Protein AF-A0A919EVD4-F1 (afdb_monomer)

Organism: NCBI:txid68183

Nearest PDB structures (foldseek):
  4n7s-assembly2_D  TM=5.592E-01  e=1.069E-02  Pseudomonas aeruginosa PAO1
  4luq-assembly2_D  TM=5.060E-01  e=7.113E-03  Pseudomonas aeruginosa PAO1
  3l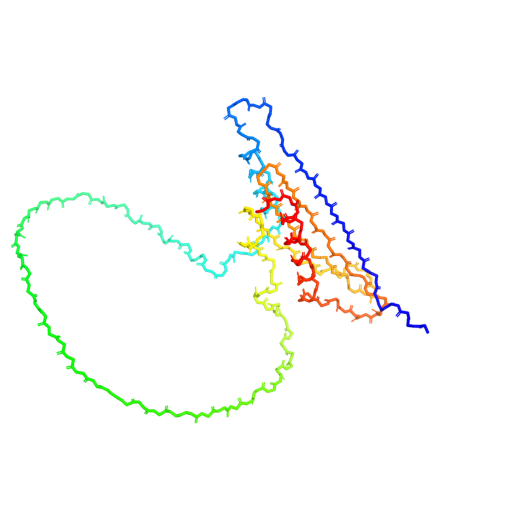ez-assembly1_A  TM=5.747E-01  e=1.235E-01  Oceanobacillus iheyensis
  1nrf-assembly1_A  TM=5.594E-01  e=2.344E-01  Bacillus licheniformis
  6hoo-assembly1_B  TM=4.714E-01  e=1.388E-01  Klebsiella pneumoniae

Secondary structure (DSSP, 8-state):
-PPPSEEEEEEEEEEE---SSTTS-HHHHHHHHHHHHHHHTTPPPPTT--PPPPPPP--------------------------------------TT---GGGSSEEESSSSSEEEEEEEEE-SS-SS-EEEEEEEEEETTEEEEEEEEEEESSTT----HHHHHHHHHHHHHHHHHHHT-

Mean predicted aligned error: 14.76 Å

Sequence (181 aa):
MESADATDRLSVDFERVVSYDNAVSDDDQAQKLFGEQESAADLPAPSGSSAPPPSPTPSSSGASAASGPPSASSAPPKGAAGDGTSSSGSPDASSSGATPTDLQPRTLSDVGDEAYLDDRLNTSGSTAEQRTVTVVFRTSNVIVTLQYEEQPMAVGAVPDSKEMQDRALNLASRLDDALGG

Structure (mmCIF, N/CA/C/O backbone):
data_AF-A0A919EVD4-F1
#
_entry.id   AF-A0A919EVD4-F1
#
loop_
_atom_site.group_PDB
_atom_site.id
_atom_site.type_symbol
_atom_site.label_atom_id
_atom_site.label_alt_id
_atom_site.label_comp_id
_atom_site.label_asym_id
_atom_site.label_entity_id
_atom_site.label_seq_id
_atom_site.pdbx_PDB_ins_code
_atom_site.Cartn_x
_atom_site.Cartn_y
_atom_site.Cartn_z
_atom_site.occupancy
_atom_site.B_iso_or_equiv
_atom_site.auth_seq_id
_atom_site.auth_comp_id
_atom_site.auth_asym_id
_atom_site.auth_atom_id
_atom_site.pdbx_PDB_model_num
ATOM 1 N N . MET A 1 1 ? -34.180 1.137 12.345 1.00 40.25 1 MET A N 1
ATOM 2 C CA . MET A 1 1 ? -33.024 1.651 11.594 1.00 40.25 1 MET A CA 1
ATOM 3 C C . MET A 1 1 ? -31.819 1.285 12.422 1.00 40.25 1 MET A C 1
ATOM 5 O O . MET A 1 1 ? -31.691 1.819 13.516 1.00 40.25 1 MET A O 1
ATOM 9 N N . GLU A 1 2 ? -31.046 0.297 11.984 1.00 46.50 2 GLU A N 1
ATOM 10 C CA . GLU A 1 2 ? -29.718 0.055 12.545 1.00 46.50 2 GLU A CA 1
ATOM 11 C C . GLU A 1 2 ? -28.835 1.257 12.198 1.00 46.50 2 GLU A C 1
ATOM 13 O O . GLU A 1 2 ? -28.708 1.621 11.029 1.00 46.50 2 GLU A O 1
ATOM 18 N N . SER A 1 3 ? -28.294 1.923 13.215 1.00 53.19 3 SER A N 1
ATOM 19 C CA . SER A 1 3 ? -27.180 2.850 13.025 1.00 53.19 3 SER A CA 1
ATOM 20 C C . SER A 1 3 ? -25.932 2.009 12.762 1.00 53.19 3 SER A C 1
ATOM 22 O O . SER A 1 3 ? -25.724 1.025 13.469 1.00 53.19 3 SER A O 1
ATOM 24 N N . ALA A 1 4 ? -25.130 2.361 11.757 1.00 67.31 4 ALA A N 1
ATOM 25 C CA . ALA A 1 4 ? -23.837 1.713 11.545 1.00 67.31 4 ALA A CA 1
ATOM 26 C C . ALA A 1 4 ? -22.955 1.918 12.790 1.00 67.31 4 ALA A C 1
ATOM 28 O O . ALA A 1 4 ? -22.872 3.034 13.301 1.00 67.31 4 ALA A O 1
ATOM 29 N N . ASP A 1 5 ? -22.345 0.842 13.290 1.00 80.81 5 ASP A N 1
ATOM 30 C CA . ASP A 1 5 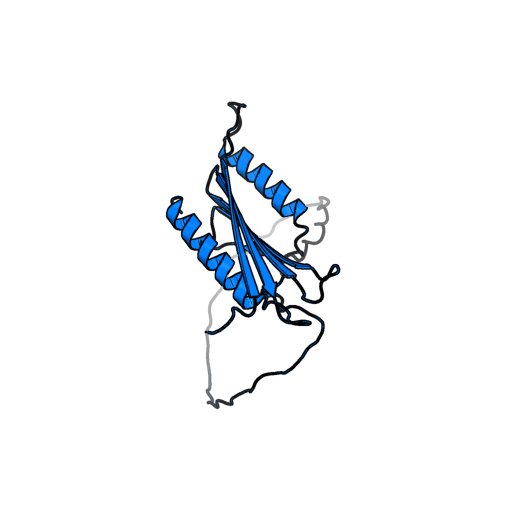? -21.5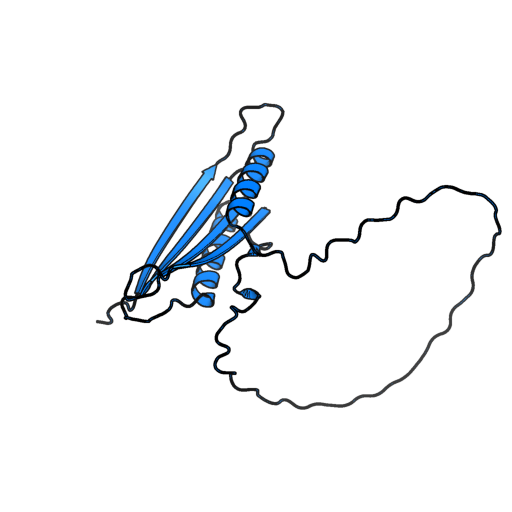07 0.853 14.501 1.00 80.81 5 ASP A CA 1
ATOM 31 C C . ASP A 1 5 ? -20.130 1.505 14.256 1.00 80.81 5 ASP A C 1
ATOM 33 O O . ASP A 1 5 ? -19.466 1.958 15.188 1.00 80.81 5 ASP A O 1
ATOM 37 N N . ALA A 1 6 ? -19.736 1.635 12.985 1.00 86.19 6 ALA A N 1
ATOM 38 C CA . ALA A 1 6 ? -18.479 2.217 12.536 1.00 86.19 6 ALA A CA 1
ATOM 39 C C . ALA A 1 6 ? -18.646 3.010 11.227 1.00 86.19 6 ALA A C 1
ATOM 41 O O . ALA A 1 6 ? -19.669 2.924 10.542 1.00 86.19 6 ALA A O 1
ATOM 42 N N . THR A 1 7 ? -17.631 3.812 10.901 1.00 90.56 7 THR A N 1
ATOM 43 C CA . THR A 1 7 ? -17.440 4.433 9.585 1.00 90.56 7 THR A CA 1
ATOM 44 C C . THR A 1 7 ? -16.272 3.760 8.878 1.00 90.56 7 THR A C 1
ATOM 46 O O . THR A 1 7 ? -15.144 3.823 9.365 1.00 90.56 7 THR A O 1
ATOM 49 N N . ASP A 1 8 ? -16.540 3.172 7.716 1.00 92.00 8 ASP A N 1
ATOM 50 C CA . ASP A 1 8 ? -15.533 2.586 6.835 1.00 92.00 8 ASP A CA 1
ATOM 51 C C . ASP A 1 8 ? -15.115 3.570 5.736 1.00 92.00 8 ASP A C 1
ATOM 53 O O . ASP A 1 8 ? -15.955 4.243 5.122 1.00 92.00 8 ASP A O 1
ATOM 57 N N . ARG A 1 9 ? -13.817 3.618 5.429 1.00 94.81 9 ARG A N 1
ATOM 58 C CA . ARG A 1 9 ? -13.271 4.394 4.315 1.00 94.81 9 ARG A CA 1
ATOM 59 C C . ARG A 1 9 ? -12.296 3.556 3.502 1.00 94.81 9 ARG A C 1
ATOM 61 O O . ARG A 1 9 ? -11.332 3.016 4.026 1.00 94.81 9 ARG A O 1
ATOM 68 N N . LEU A 1 10 ? -12.531 3.512 2.194 1.00 96.75 10 LEU A N 1
ATOM 69 C CA . LEU A 1 10 ? -11.637 2.899 1.220 1.00 96.75 10 LEU A CA 1
ATOM 70 C C . LEU A 1 10 ? -11.008 3.992 0.354 1.00 96.75 10 LEU A C 1
ATOM 72 O O . LEU A 1 10 ? -11.725 4.788 -0.258 1.00 96.75 10 LEU A O 1
ATOM 76 N N . SER A 1 11 ? -9.681 3.998 0.279 1.00 97.75 11 SER A N 1
ATOM 77 C CA . SER A 1 11 ? -8.909 4.799 -0.672 1.00 97.75 11 SER A CA 1
ATOM 78 C C . SER A 1 11 ? -8.088 3.858 -1.550 1.00 97.75 11 SER A C 1
ATOM 80 O O . SER A 1 11 ? -7.489 2.916 -1.041 1.00 97.75 11 SER A O 1
ATOM 82 N N . VAL A 1 12 ? -8.074 4.099 -2.859 1.00 97.62 12 VAL A N 1
ATOM 83 C CA . VAL A 1 12 ? -7.258 3.338 -3.813 1.00 97.62 12 VAL A CA 1
ATOM 84 C C . VAL A 1 12 ? -6.508 4.334 -4.683 1.00 97.62 12 VAL A C 1
ATOM 86 O O . VAL A 1 12 ? -7.133 5.206 -5.291 1.00 97.62 12 VAL A O 1
ATOM 89 N N . ASP A 1 13 ? -5.189 4.204 -4.716 1.00 97.94 13 ASP A N 1
ATOM 90 C CA . ASP A 1 13 ? -4.290 4.978 -5.563 1.00 97.94 13 ASP A CA 1
ATOM 91 C C . ASP A 1 13 ? -3.647 4.072 -6.618 1.00 97.94 13 ASP A C 1
ATOM 93 O O . ASP A 1 13 ? -3.343 2.909 -6.345 1.00 97.94 13 ASP A O 1
ATOM 97 N N . PHE A 1 14 ? -3.484 4.608 -7.828 1.00 97.25 14 PHE A N 1
ATOM 98 C CA . PHE A 1 14 ? -2.849 3.924 -8.950 1.00 97.25 14 PHE A CA 1
ATOM 99 C C . PHE A 1 14 ? -1.704 4.790 -9.465 1.00 97.25 14 PHE A C 1
ATOM 101 O O . PHE A 1 14 ? -1.933 5.818 -10.112 1.00 97.25 14 PHE A O 1
ATOM 108 N N . GLU A 1 15 ? -0.477 4.334 -9.250 1.00 97.31 15 GLU A N 1
ATOM 109 C CA . GLU A 1 15 ? 0.725 4.980 -9.753 1.00 97.31 15 GLU A CA 1
ATOM 110 C C . GLU A 1 15 ? 1.284 4.182 -10.930 1.00 97.31 15 GLU A C 1
ATOM 112 O O . GLU A 1 15 ? 1.757 3.057 -10.785 1.00 97.31 15 GLU A O 1
ATOM 117 N N . ARG A 1 16 ? 1.249 4.769 -12.129 1.00 96.88 16 ARG A N 1
ATOM 118 C CA . ARG A 1 16 ? 1.906 4.187 -13.302 1.00 96.88 16 ARG A CA 1
ATOM 119 C C . ARG A 1 16 ? 3.294 4.786 -13.468 1.00 96.88 16 ARG A C 1
ATOM 121 O O . ARG A 1 16 ? 3.429 5.976 -13.754 1.00 96.88 16 ARG A O 1
ATOM 128 N N . VAL A 1 17 ? 4.309 3.939 -13.374 1.00 97.25 17 VAL A N 1
ATOM 129 C CA . VAL A 1 17 ? 5.714 4.326 -13.481 1.00 97.25 17 VAL A CA 1
ATOM 130 C C . VAL A 1 17 ? 6.136 4.329 -14.947 1.00 97.25 17 VAL A C 1
ATOM 132 O O . VAL A 1 17 ? 5.743 3.460 -15.730 1.00 97.25 17 VAL A O 1
ATOM 135 N N . VAL A 1 18 ? 6.908 5.344 -15.332 1.00 96.62 18 VAL A N 1
ATOM 136 C CA . VAL A 1 18 ? 7.476 5.489 -16.675 1.00 96.62 18 VAL A CA 1
ATOM 137 C C . VAL A 1 18 ? 8.935 5.887 -16.535 1.00 96.62 18 VAL A C 1
ATOM 139 O O . VAL A 1 18 ? 9.248 6.907 -15.912 1.00 96.62 18 VAL A O 1
ATOM 142 N N . SER A 1 19 ? 9.827 5.099 -17.128 1.00 94.50 19 SER A N 1
ATOM 143 C CA . SER A 1 19 ? 11.243 5.442 -17.179 1.00 94.50 19 SER A CA 1
ATOM 144 C C . SER A 1 19 ? 11.509 6.415 -18.329 1.00 94.50 19 SER A C 1
ATOM 146 O O . SER A 1 19 ? 11.123 6.180 -19.472 1.00 94.50 19 SER A O 1
ATOM 148 N N . TYR A 1 20 ? 12.211 7.515 -18.049 1.00 94.12 20 TYR A N 1
ATOM 149 C CA . TYR A 1 20 ? 12.745 8.401 -19.096 1.00 94.12 20 TYR A CA 1
ATOM 150 C C . TYR A 1 20 ? 14.143 7.984 -19.564 1.00 94.12 20 TYR A C 1
ATOM 152 O O . TYR A 1 20 ? 14.661 8.521 -20.547 1.00 94.12 20 TYR A O 1
ATOM 160 N N . ASP A 1 21 ? 14.763 7.042 -18.856 1.00 95.38 21 ASP A N 1
ATOM 161 C CA . ASP A 1 21 ? 16.037 6.462 -19.241 1.00 95.38 21 ASP A CA 1
ATOM 162 C C . ASP A 1 21 ? 15.785 5.258 -20.156 1.00 95.38 21 ASP A C 1
ATOM 164 O O . ASP A 1 21 ? 15.131 4.299 -19.759 1.00 95.38 21 ASP A O 1
ATOM 168 N N . ASN A 1 22 ? 16.307 5.303 -21.387 1.00 91.62 22 ASN A N 1
ATOM 169 C CA . ASN A 1 22 ? 16.098 4.238 -22.378 1.00 91.62 22 ASN A CA 1
ATOM 170 C C . ASN A 1 22 ? 16.812 2.921 -22.028 1.00 91.62 22 ASN A C 1
ATOM 172 O O . ASN A 1 22 ? 16.559 1.911 -22.683 1.00 91.62 22 ASN A O 1
ATOM 176 N N . ALA A 1 23 ? 17.734 2.924 -21.063 1.00 95.94 23 ALA A N 1
ATOM 177 C CA . ALA A 1 23 ? 18.409 1.720 -20.600 1.00 95.94 23 ALA A CA 1
ATOM 178 C C . 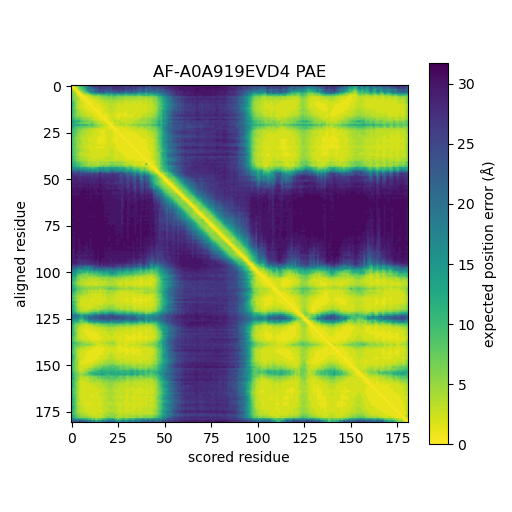ALA A 1 23 ? 17.695 1.058 -19.411 1.00 95.94 23 ALA A C 1
ATOM 180 O O . ALA A 1 23 ? 18.107 -0.032 -19.016 1.00 95.94 23 ALA A O 1
ATOM 181 N N . VAL A 1 24 ? 16.645 1.675 -18.852 1.00 96.25 24 VAL A N 1
ATOM 182 C CA . VAL A 1 24 ? 15.879 1.122 -17.727 1.00 96.25 24 VAL A CA 1
ATOM 183 C C . VAL A 1 24 ? 14.427 0.908 -18.138 1.00 96.25 24 VAL A C 1
ATOM 185 O O . VAL A 1 24 ? 13.781 1.835 -18.626 1.00 96.25 24 VAL A O 1
ATOM 188 N N . SER A 1 25 ? 13.913 -0.303 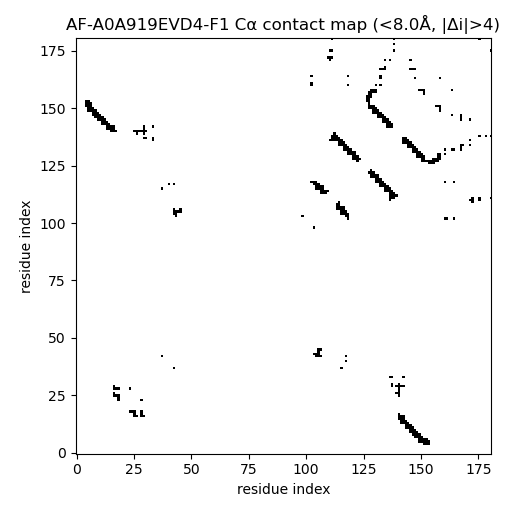-17.919 1.00 96.44 25 SER A N 1
ATOM 189 C CA . SER A 1 25 ? 12.501 -0.614 -18.145 1.00 96.44 25 SER A CA 1
ATOM 190 C C . SER A 1 25 ? 11.608 0.135 -17.155 1.00 96.44 25 SER A C 1
ATOM 192 O O . SER A 1 25 ? 12.003 0.416 -16.021 1.00 96.44 25 SER A O 1
ATOM 194 N N . ASP A 1 26 ? 10.373 0.415 -17.561 1.00 96.75 26 ASP A N 1
ATOM 195 C CA . ASP A 1 26 ? 9.340 0.944 -16.664 1.00 96.75 26 ASP A CA 1
ATOM 196 C C . ASP A 1 26 ? 9.085 -0.011 -15.487 1.00 96.75 26 ASP A C 1
ATOM 198 O O . ASP A 1 26 ? 8.842 0.430 -14.366 1.00 96.75 26 ASP A O 1
ATOM 202 N N . ASP A 1 27 ? 9.192 -1.315 -15.756 1.00 95.94 27 ASP A N 1
ATOM 203 C CA . ASP A 1 27 ? 9.047 -2.385 -14.772 1.00 95.94 27 ASP A CA 1
ATOM 204 C C . ASP A 1 27 ? 10.147 -2.336 -13.700 1.00 95.94 27 ASP A C 1
ATOM 206 O O . ASP A 1 27 ? 9.845 -2.252 -12.513 1.00 95.94 27 ASP A O 1
ATOM 210 N N . ASP A 1 28 ? 11.420 -2.266 -14.107 1.00 96.62 28 ASP A N 1
ATOM 211 C CA . ASP A 1 28 ? 12.557 -2.182 -13.180 1.00 96.62 28 ASP A CA 1
ATOM 212 C C . ASP A 1 28 ? 12.481 -0.926 -12.292 1.00 96.62 28 ASP A C 1
ATOM 214 O O . ASP A 1 28 ? 12.835 -0.958 -11.109 1.00 96.62 28 ASP A O 1
ATOM 218 N N . GLN A 1 29 ? 12.011 0.201 -12.847 1.00 97.19 29 GLN A N 1
ATOM 219 C CA . GLN A 1 29 ? 11.783 1.410 -12.050 1.00 97.19 29 GLN A CA 1
ATOM 220 C C . GLN A 1 29 ? 10.635 1.228 -11.057 1.00 97.19 29 GLN A C 1
ATOM 222 O O . GLN A 1 29 ? 10.762 1.654 -9.908 1.00 97.19 29 GLN A O 1
ATOM 227 N N . ALA A 1 30 ? 9.536 0.593 -11.471 1.00 97.38 30 ALA A N 1
ATOM 228 C CA . ALA A 1 30 ? 8.412 0.311 -10.585 1.00 97.38 30 ALA A CA 1
ATOM 229 C C . ALA A 1 30 ? 8.821 -0.622 -9.442 1.00 97.38 30 ALA A C 1
ATOM 231 O O . ALA A 1 30 ? 8.515 -0.329 -8.289 1.00 97.38 30 ALA A O 1
ATOM 232 N N . GLN A 1 31 ? 9.594 -1.672 -9.731 1.00 97.12 31 GLN A N 1
ATOM 233 C CA . GLN A 1 31 ? 10.160 -2.565 -8.719 1.00 97.12 31 GLN A CA 1
ATOM 234 C C . GLN A 1 31 ? 10.975 -1.793 -7.676 1.00 97.12 31 GLN A C 1
ATOM 236 O O . GLN A 1 31 ? 10.845 -2.005 -6.470 1.00 97.12 31 GLN A O 1
ATOM 241 N N . LYS A 1 32 ? 11.811 -0.852 -8.126 1.00 96.62 32 LYS A N 1
ATOM 242 C CA . LYS A 1 32 ? 12.626 -0.038 -7.221 1.00 96.62 32 LYS A CA 1
ATOM 243 C C . LYS A 1 32 ? 11.775 0.864 -6.320 1.00 96.62 32 LYS A C 1
ATOM 245 O O . LYS A 1 32 ? 12.060 0.955 -5.128 1.00 96.62 32 LYS A O 1
ATOM 250 N N . LEU A 1 33 ? 10.770 1.538 -6.881 1.00 96.88 33 LEU A N 1
ATOM 251 C CA . LEU A 1 33 ? 9.866 2.406 -6.116 1.00 96.88 33 LEU A CA 1
ATOM 252 C C . LEU A 1 33 ? 9.019 1.604 -5.124 1.00 96.88 33 LEU A C 1
ATOM 254 O O . LEU A 1 33 ? 8.830 2.036 -3.987 1.00 96.88 33 LEU A O 1
ATOM 258 N N . PHE A 1 34 ? 8.565 0.418 -5.527 1.00 97.44 34 PHE A N 1
ATOM 259 C CA . PHE A 1 34 ? 7.863 -0.507 -4.647 1.00 97.44 34 PHE A CA 1
ATOM 260 C C . PHE A 1 34 ? 8.744 -0.930 -3.462 1.00 97.44 34 PHE A C 1
ATOM 262 O O . PHE A 1 34 ? 8.324 -0.803 -2.315 1.00 97.44 34 PHE A O 1
ATOM 269 N N . GLY A 1 35 ? 9.997 -1.327 -3.711 1.00 96.81 35 GLY A N 1
ATOM 270 C CA . GLY A 1 35 ? 10.931 -1.700 -2.643 1.00 96.81 35 GLY A CA 1
ATOM 271 C C . GLY A 1 35 ? 11.249 -0.559 -1.664 1.00 96.81 35 GLY A C 1
ATOM 272 O O . GLY A 1 3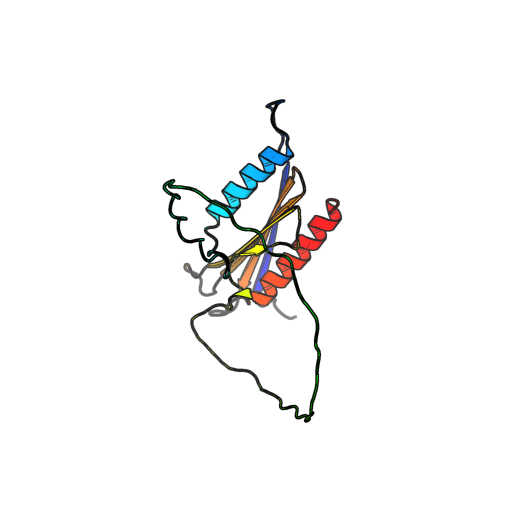5 ? 11.485 -0.806 -0.479 1.00 96.81 35 GLY A O 1
ATOM 273 N N . GLU A 1 36 ? 11.223 0.699 -2.122 1.00 97.00 36 GLU A N 1
ATOM 274 C CA . GLU A 1 36 ? 11.344 1.871 -1.242 1.00 97.00 36 GLU A CA 1
ATOM 275 C C . GLU A 1 36 ? 10.105 2.041 -0.346 1.00 97.00 36 GLU A C 1
ATOM 277 O O . GLU A 1 36 ? 10.257 2.282 0.853 1.00 97.00 36 GLU A O 1
ATOM 282 N N . GLN A 1 37 ? 8.897 1.848 -0.891 1.00 96.19 37 GLN A N 1
ATOM 283 C CA . GLN A 1 37 ? 7.649 1.869 -0.118 1.00 96.19 37 GLN A CA 1
ATOM 284 C C . GLN A 1 37 ? 7.577 0.725 0.902 1.00 96.19 37 GLN A C 1
ATOM 286 O O . GLN A 1 37 ? 7.270 0.975 2.067 1.00 96.19 37 GLN A O 1
ATOM 291 N N . GLU A 1 38 ? 7.935 -0.499 0.506 1.00 95.94 38 GLU A N 1
ATOM 292 C CA . GLU A 1 38 ? 7.998 -1.652 1.414 1.00 95.94 38 GLU A CA 1
ATOM 293 C C . GLU A 1 38 ? 8.989 -1.398 2.561 1.00 95.94 38 GLU A C 1
ATOM 295 O O . GLU A 1 38 ? 8.677 -1.623 3.731 1.00 95.94 38 GLU A O 1
ATOM 300 N N . SER A 1 39 ? 10.166 -0.846 2.245 1.00 95.06 39 SER A N 1
ATOM 301 C CA . SER A 1 39 ? 11.162 -0.480 3.260 1.00 95.06 39 SER A CA 1
ATOM 302 C C . SER A 1 39 ? 10.647 0.613 4.202 1.00 95.06 39 SER A C 1
ATOM 304 O O . SER A 1 39 ? 10.896 0.559 5.406 1.00 95.06 39 SER A O 1
ATOM 306 N N . ALA A 1 40 ? 9.920 1.603 3.676 1.00 95.06 40 ALA A N 1
ATOM 307 C CA . ALA A 1 40 ? 9.314 2.671 4.470 1.00 95.06 40 ALA A CA 1
ATOM 308 C C . ALA A 1 40 ? 8.162 2.178 5.364 1.00 95.06 40 ALA A C 1
ATOM 310 O O . ALA A 1 40 ? 7.878 2.812 6.382 1.00 95.06 40 ALA A O 1
ATOM 311 N N . ALA A 1 41 ? 7.525 1.054 5.015 1.00 94.12 41 ALA A N 1
ATOM 312 C CA . ALA A 1 41 ? 6.489 0.418 5.827 1.00 94.12 41 ALA A CA 1
ATOM 313 C C . ALA A 1 41 ? 7.043 -0.283 7.086 1.00 94.12 41 ALA A C 1
ATOM 315 O O . ALA A 1 41 ? 6.261 -0.630 7.970 1.00 94.12 41 ALA A O 1
ATOM 316 N N . ASP A 1 42 ? 8.370 -0.448 7.203 1.00 92.25 42 ASP A N 1
ATOM 317 C CA . ASP A 1 42 ? 9.054 -1.020 8.377 1.00 92.25 42 ASP A CA 1
ATOM 318 C C . ASP A 1 42 ? 8.440 -2.367 8.806 1.00 92.25 42 ASP A C 1
ATOM 320 O O . ASP A 1 42 ? 8.055 -2.584 9.959 1.00 92.25 42 ASP A O 1
ATOM 324 N N . LEU A 1 43 ? 8.274 -3.268 7.833 1.00 91.94 43 LEU A N 1
ATOM 325 C CA . LEU A 1 43 ? 7.651 -4.568 8.060 1.00 91.94 43 LEU A CA 1
ATOM 326 C C . LEU A 1 43 ? 8.557 -5.458 8.934 1.00 91.94 43 LEU A C 1
ATOM 328 O O . LEU A 1 43 ? 9.780 -5.477 8.753 1.00 91.94 43 LEU A O 1
ATOM 332 N N . PRO A 1 44 ? 7.990 -6.245 9.866 1.00 88.12 44 PRO A N 1
ATOM 333 C CA . PRO A 1 44 ? 8.761 -7.208 10.635 1.00 88.12 44 PRO A CA 1
ATOM 334 C C . PRO A 1 44 ? 9.390 -8.256 9.708 1.00 88.12 44 PRO A C 1
ATOM 336 O O . PRO A 1 44 ? 8.788 -8.695 8.728 1.00 88.12 44 PRO A O 1
ATOM 339 N N . ALA A 1 45 ? 10.608 -8.691 10.042 1.00 77.62 45 ALA A N 1
ATOM 340 C CA . ALA A 1 45 ? 11.307 -9.703 9.259 1.00 77.62 45 ALA A CA 1
ATOM 341 C C . ALA A 1 45 ? 10.455 -10.984 9.137 1.00 77.62 45 ALA A C 1
ATOM 343 O O . ALA A 1 45 ? 9.882 -11.434 10.138 1.00 77.62 45 ALA A O 1
ATOM 344 N N . PRO A 1 46 ? 10.393 -11.612 7.947 1.00 69.62 46 PRO A N 1
ATOM 345 C CA . PRO A 1 46 ? 9.589 -12.807 7.755 1.00 69.62 46 PRO A CA 1
ATOM 346 C C . PRO A 1 46 ? 10.069 -13.902 8.709 1.00 69.62 46 PRO A C 1
ATOM 348 O O . PRO A 1 46 ? 11.270 -14.184 8.809 1.00 69.62 46 PRO A O 1
ATOM 351 N N . SER A 1 47 ? 9.118 -14.526 9.407 1.00 57.59 47 SER A N 1
ATOM 352 C CA . SER A 1 47 ? 9.357 -15.646 10.324 1.00 57.59 47 SER A CA 1
ATOM 353 C C . SER A 1 47 ? 9.854 -16.861 9.531 1.00 57.59 47 SER A C 1
ATOM 355 O O . SER A 1 47 ? 9.089 -17.741 9.159 1.00 57.59 47 SER A O 1
ATOM 357 N N . GLY A 1 48 ? 11.142 -16.869 9.195 1.00 52.84 48 GLY A N 1
ATOM 358 C CA . GLY A 1 48 ? 11.755 -17.855 8.304 1.00 52.84 48 GLY A CA 1
ATOM 359 C C . GLY A 1 48 ? 13.115 -17.437 7.745 1.00 52.84 48 GLY A C 1
ATOM 360 O O . GLY A 1 48 ? 13.905 -18.305 7.376 1.00 52.84 48 GLY A O 1
ATOM 361 N N . SER A 1 49 ? 13.449 -16.140 7.749 1.00 46.59 49 SER A N 1
ATOM 362 C CA . SER A 1 49 ? 14.781 -15.679 7.341 1.00 46.59 49 SER A CA 1
ATOM 363 C C . SER A 1 49 ? 15.773 -15.799 8.501 1.00 46.59 49 SER A C 1
ATOM 365 O O . SER A 1 49 ? 16.149 -14.830 9.159 1.00 46.59 49 SER A O 1
ATOM 367 N N . SER A 1 50 ? 16.192 -17.032 8.789 1.00 41.47 50 SER A N 1
ATOM 368 C CA . SER A 1 50 ? 17.427 -17.246 9.536 1.00 41.47 50 SER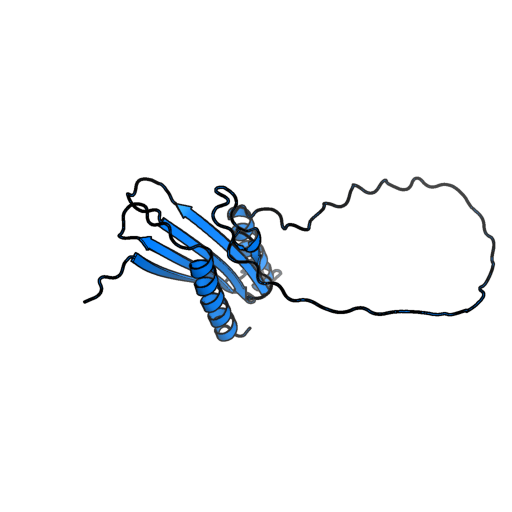 A CA 1
ATOM 369 C C . SER A 1 50 ? 18.569 -16.828 8.610 1.00 41.47 50 SER A C 1
ATOM 371 O O . SER A 1 50 ? 18.885 -17.548 7.663 1.00 41.47 50 SER A O 1
ATOM 373 N N . ALA A 1 51 ? 19.151 -15.649 8.846 1.00 51.31 51 ALA A N 1
ATOM 374 C CA . ALA A 1 51 ? 20.312 -15.174 8.101 1.00 51.31 51 ALA A CA 1
ATOM 375 C C . ALA A 1 51 ? 21.369 -16.295 8.021 1.00 51.31 51 ALA A C 1
ATOM 377 O O . ALA A 1 51 ? 21.694 -16.889 9.059 1.00 51.31 51 ALA A O 1
ATOM 378 N N . PRO A 1 52 ? 21.893 -16.634 6.827 1.00 50.75 52 PRO A N 1
ATOM 379 C CA . PRO A 1 52 ? 22.948 -17.628 6.739 1.00 50.75 52 PRO A CA 1
ATOM 380 C C . PRO A 1 52 ? 24.163 -17.114 7.530 1.00 50.75 52 PRO A C 1
ATOM 382 O O . PRO A 1 52 ? 24.518 -15.937 7.405 1.00 50.75 52 PRO A O 1
ATOM 385 N N . PRO A 1 53 ? 24.808 -17.949 8.366 1.00 50.44 53 PRO A N 1
ATOM 386 C CA . PRO A 1 53 ? 26.039 -17.547 9.033 1.00 50.44 53 PRO A CA 1
ATOM 387 C C . PRO A 1 53 ? 27.098 -17.196 7.973 1.00 50.44 53 PRO A C 1
ATOM 389 O O . PRO A 1 53 ? 27.108 -17.811 6.902 1.00 50.44 53 PRO A O 1
ATOM 392 N N . PRO A 1 54 ? 28.007 -16.240 8.240 1.00 46.12 54 PRO A N 1
ATOM 393 C CA . PRO A 1 54 ? 29.059 -15.899 7.289 1.00 46.12 54 PRO A CA 1
ATOM 394 C C . PRO A 1 54 ? 29.896 -17.148 6.977 1.00 46.12 54 PRO A C 1
ATOM 396 O O . PRO A 1 54 ? 30.490 -17.748 7.876 1.00 46.12 54 PRO A O 1
ATOM 399 N N . SER A 1 55 ? 29.933 -17.553 5.703 1.00 53.06 55 SER A N 1
ATOM 400 C CA . SER A 1 55 ? 30.804 -18.635 5.241 1.00 53.06 55 SER A CA 1
ATOM 401 C C . SER A 1 55 ? 32.266 -18.299 5.557 1.00 53.06 55 SER A C 1
ATOM 403 O O . SER A 1 55 ? 32.736 -17.229 5.161 1.00 53.06 55 SER A O 1
ATOM 405 N N . PRO A 1 56 ? 33.027 -19.194 6.211 1.00 47.66 56 PRO A N 1
ATOM 406 C CA . PRO A 1 56 ? 34.467 -19.034 6.298 1.00 47.66 56 PRO A CA 1
ATOM 407 C C . PRO A 1 56 ? 35.083 -19.225 4.906 1.00 47.66 56 PRO A C 1
ATOM 409 O O . PRO A 1 56 ? 34.767 -20.171 4.183 1.00 47.66 56 PRO A O 1
ATOM 412 N N . THR A 1 57 ? 35.972 -18.311 4.534 1.00 53.59 57 THR A N 1
ATOM 413 C CA . THR A 1 57 ? 36.808 -18.398 3.336 1.00 53.59 57 THR A CA 1
ATOM 414 C C . THR A 1 57 ? 37.666 -19.673 3.380 1.00 53.59 57 THR A C 1
ATOM 416 O O . THR A 1 57 ? 38.359 -19.907 4.374 1.00 53.59 57 THR A O 1
ATOM 419 N N . PRO A 1 58 ? 37.673 -20.528 2.338 1.00 44.03 58 PRO A N 1
ATOM 420 C CA . PRO A 1 58 ? 38.556 -21.684 2.328 1.00 44.03 58 PRO A CA 1
ATOM 421 C C . PRO A 1 58 ? 39.978 -21.250 1.956 1.00 44.03 58 PRO A C 1
ATOM 423 O O . PRO A 1 58 ? 40.257 -20.837 0.830 1.00 44.03 58 PRO A O 1
ATOM 426 N N . SER A 1 59 ? 40.887 -21.360 2.924 1.00 39.28 59 SER A N 1
ATOM 427 C CA . SER A 1 59 ? 42.329 -21.307 2.696 1.00 39.28 59 SER A CA 1
ATOM 428 C C . SER A 1 59 ? 42.784 -22.597 2.006 1.00 39.28 59 SER A C 1
ATOM 430 O O . SER A 1 59 ? 42.450 -23.703 2.430 1.00 39.28 59 SER A O 1
ATOM 432 N N . SER A 1 60 ? 43.525 -22.447 0.913 1.00 39.88 60 SER A N 1
ATOM 433 C CA . SER A 1 60 ? 44.045 -23.521 0.070 1.00 39.88 60 SER A CA 1
ATOM 434 C C . SER A 1 60 ? 45.122 -24.357 0.770 1.00 39.88 60 SER A C 1
ATOM 436 O O . SER A 1 60 ? 46.109 -23.787 1.235 1.00 39.88 60 SER A O 1
ATOM 438 N N . SER A 1 61 ? 45.025 -25.692 0.717 1.00 38.22 61 SER A N 1
ATOM 439 C CA . SER A 1 61 ? 46.207 -26.570 0.664 1.00 38.22 61 SER A CA 1
ATOM 440 C C . SER A 1 61 ? 45.878 -28.012 0.233 1.00 38.22 61 SER A C 1
ATOM 442 O O . SER A 1 61 ? 45.157 -28.721 0.923 1.00 38.22 61 SER A O 1
ATOM 444 N N . GLY A 1 62 ? 46.464 -28.445 -0.891 1.00 32.06 62 GLY A N 1
ATOM 445 C CA . GLY A 1 62 ? 47.216 -29.710 -0.969 1.00 32.06 62 GLY A CA 1
ATOM 446 C C . GLY A 1 62 ? 46.502 -31.070 -1.098 1.00 32.06 62 GLY A C 1
ATOM 447 O O . GLY A 1 62 ? 46.376 -31.785 -0.119 1.00 32.06 62 GLY A O 1
ATOM 448 N N . ALA A 1 63 ? 46.244 -31.465 -2.351 1.00 36.78 63 ALA A N 1
ATOM 449 C CA . ALA A 1 63 ? 46.620 -32.735 -3.012 1.00 36.78 63 ALA A CA 1
ATOM 450 C C . ALA A 1 63 ? 46.154 -34.147 -2.535 1.00 36.78 63 ALA A C 1
ATOM 452 O O . ALA A 1 63 ? 46.460 -34.614 -1.445 1.00 36.78 63 ALA A O 1
ATOM 453 N N . SER A 1 64 ? 45.653 -34.879 -3.550 1.00 33.50 64 SER A N 1
ATOM 454 C CA . SER A 1 64 ? 45.840 -36.315 -3.880 1.00 33.50 64 SER A CA 1
ATOM 455 C C . SER A 1 64 ? 44.765 -37.364 -3.522 1.00 33.50 64 SER A C 1
ATOM 457 O O . SER A 1 64 ? 44.747 -37.942 -2.446 1.00 33.50 64 SER A O 1
ATOM 459 N N . ALA A 1 65 ? 43.948 -37.652 -4.548 1.00 36.88 65 ALA A N 1
ATOM 460 C CA . ALA A 1 65 ? 43.581 -38.949 -5.150 1.00 36.88 65 ALA A CA 1
ATOM 461 C C . ALA A 1 65 ? 43.411 -40.228 -4.295 1.00 36.88 65 ALA A C 1
ATOM 463 O O . ALA A 1 65 ? 44.386 -40.751 -3.768 1.00 36.88 65 ALA A O 1
ATOM 464 N N . ALA A 1 66 ? 42.225 -40.855 -4.397 1.00 36.81 66 ALA A N 1
ATOM 465 C CA . ALA A 1 66 ? 42.060 -42.290 -4.702 1.00 36.81 66 ALA A CA 1
ATOM 466 C C . ALA A 1 66 ? 40.592 -42.653 -5.031 1.00 36.81 66 ALA A C 1
ATOM 468 O O . ALA A 1 66 ? 39.656 -42.173 -4.399 1.00 36.81 66 ALA A O 1
ATOM 469 N N . SER A 1 67 ? 40.426 -43.514 -6.037 1.00 39.72 67 SER A N 1
ATOM 470 C CA . SER A 1 67 ? 39.181 -44.034 -6.622 1.00 39.72 67 SER A CA 1
ATOM 471 C C . SER A 1 67 ? 38.483 -45.125 -5.789 1.00 39.72 67 SER A C 1
ATOM 473 O O . SER A 1 67 ? 39.155 -45.916 -5.133 1.00 39.72 67 SER A O 1
ATOM 475 N N . GLY A 1 68 ? 37.158 -45.276 -5.946 1.00 33.19 68 GLY A N 1
ATOM 476 C CA . GLY A 1 68 ? 36.405 -46.480 -5.543 1.00 33.19 68 GLY A CA 1
ATOM 477 C C . GLY A 1 68 ? 34.886 -46.412 -5.846 1.00 33.19 68 GLY A C 1
ATOM 478 O O . GLY A 1 68 ? 34.241 -45.503 -5.334 1.00 33.19 68 GLY A O 1
ATOM 479 N N . PRO A 1 69 ? 34.306 -47.315 -6.673 1.00 51.03 69 PRO A N 1
ATOM 480 C CA . PRO A 1 69 ? 32.892 -47.303 -7.112 1.00 51.03 69 PRO A CA 1
ATOM 481 C C . PRO A 1 69 ? 31.939 -48.163 -6.218 1.00 51.03 69 PRO A C 1
ATOM 483 O O . PRO A 1 69 ? 32.405 -48.745 -5.237 1.00 51.03 69 PRO A O 1
ATOM 486 N N . PRO A 1 70 ? 30.609 -48.227 -6.499 1.00 54.75 70 PRO A N 1
ATOM 487 C CA . PRO A 1 70 ? 29.550 -48.392 -5.491 1.00 54.75 70 PRO A CA 1
ATOM 488 C C . PRO A 1 70 ? 28.997 -49.824 -5.330 1.00 54.75 70 PRO A C 1
ATOM 490 O O . PRO A 1 70 ? 29.188 -50.702 -6.168 1.00 54.75 70 PRO A O 1
ATOM 493 N N . SER A 1 71 ? 28.236 -50.042 -4.256 1.00 38.47 71 SER A N 1
ATOM 494 C CA . SER A 1 71 ? 27.355 -51.199 -3.993 1.00 38.47 71 SER A CA 1
ATOM 495 C C . SER A 1 71 ? 26.377 -50.800 -2.878 1.00 38.47 71 SER A C 1
ATOM 497 O O . SER A 1 71 ? 26.732 -49.960 -2.062 1.00 38.47 71 SER A O 1
ATOM 499 N N . ALA A 1 72 ? 25.189 -51.355 -2.666 1.00 36.31 72 ALA A N 1
ATOM 500 C CA . ALA A 1 72 ? 24.181 -52.093 -3.426 1.00 36.31 72 ALA A CA 1
ATOM 501 C C . ALA A 1 72 ? 22.966 -52.193 -2.463 1.00 36.31 72 ALA A C 1
ATOM 503 O O . ALA A 1 72 ? 23.129 -52.076 -1.248 1.00 36.31 72 ALA A O 1
ATOM 504 N N . SER A 1 73 ? 21.761 -52.385 -3.001 1.00 41.09 73 SER A N 1
ATOM 505 C CA . SER A 1 73 ? 20.466 -52.475 -2.304 1.00 41.09 73 SER A CA 1
ATOM 506 C C . SER A 1 73 ? 20.402 -53.376 -1.062 1.00 41.09 73 SER A C 1
ATOM 508 O O . SER A 1 73 ? 21.010 -54.444 -1.049 1.00 41.09 73 SER A O 1
ATOM 510 N N . SER A 1 74 ? 19.487 -53.057 -0.133 1.00 36.16 74 SER A N 1
ATOM 511 C CA . SER A 1 74 ? 18.495 -54.005 0.431 1.00 36.16 74 SER A CA 1
ATOM 512 C C . SER A 1 74 ? 17.400 -53.284 1.243 1.00 36.16 74 SER A C 1
ATOM 514 O O . SER A 1 74 ? 17.687 -52.414 2.057 1.00 36.16 74 SER A O 1
ATOM 516 N N . ALA A 1 75 ? 16.142 -53.658 0.996 1.00 42.81 75 ALA A N 1
ATOM 517 C CA . ALA A 1 75 ? 14.911 -53.258 1.703 1.00 42.81 75 ALA A CA 1
ATOM 518 C C . ALA A 1 75 ? 14.516 -54.331 2.768 1.00 42.81 75 ALA A C 1
ATOM 520 O O . ALA A 1 75 ? 15.294 -55.265 2.956 1.00 42.81 75 ALA A O 1
ATOM 521 N N . PRO A 1 76 ? 13.241 -54.433 3.223 1.00 59.97 76 PRO A N 1
ATOM 522 C CA . PRO A 1 76 ? 12.422 -53.692 4.221 1.00 59.97 76 PRO A CA 1
ATOM 523 C C . PRO A 1 76 ? 12.143 -54.628 5.461 1.00 59.97 76 PRO A C 1
ATOM 525 O O . PRO A 1 76 ? 13.042 -55.425 5.722 1.00 59.97 76 PRO A O 1
ATOM 528 N N . PRO A 1 77 ? 10.988 -54.722 6.205 1.00 58.38 77 PRO A N 1
ATOM 529 C CA . PRO A 1 77 ? 9.732 -53.932 6.351 1.00 58.38 77 PRO A CA 1
ATOM 530 C C . PRO A 1 77 ? 9.144 -53.807 7.813 1.00 58.38 77 PRO A C 1
ATOM 532 O O . PRO A 1 77 ? 9.708 -54.321 8.772 1.00 58.38 77 PRO A O 1
ATOM 535 N N . LYS A 1 78 ? 7.903 -53.265 7.903 1.00 39.88 78 LYS A N 1
ATOM 536 C CA . LYS A 1 78 ? 6.820 -53.417 8.935 1.00 39.88 78 LYS A CA 1
ATOM 537 C C . LYS A 1 78 ? 6.867 -52.484 10.163 1.00 39.88 78 LYS A C 1
ATOM 539 O O . LYS A 1 78 ? 7.933 -52.238 10.691 1.00 39.88 78 LYS A O 1
ATOM 544 N N . GLY A 1 79 ? 5.762 -51.969 10.718 1.00 31.64 79 GLY A N 1
ATOM 545 C CA . GLY A 1 79 ? 4.317 -52.126 10.488 1.00 31.64 79 GLY A CA 1
ATOM 546 C C . GLY A 1 79 ? 3.511 -51.582 11.696 1.00 31.64 79 GLY A C 1
ATOM 547 O O . GLY A 1 79 ? 4.105 -51.338 12.739 1.00 31.64 79 GLY A O 1
ATOM 548 N N . ALA A 1 80 ? 2.178 -51.499 11.536 1.00 41.44 80 ALA A N 1
ATOM 549 C CA . ALA A 1 80 ? 1.104 -51.229 12.526 1.00 41.44 80 ALA A CA 1
ATOM 550 C C . ALA A 1 80 ? 0.939 -49.759 13.000 1.00 41.44 80 ALA A C 1
ATOM 552 O O . ALA A 1 80 ? 1.889 -49.169 13.490 1.00 41.44 80 ALA A O 1
ATOM 553 N N . ALA A 1 81 ? -0.168 -49.039 12.751 1.00 40.28 81 ALA A N 1
ATOM 554 C CA . ALA A 1 81 ? -1.619 -49.245 12.979 1.00 40.28 81 ALA A CA 1
ATOM 555 C C . ALA A 1 81 ? -2.106 -48.781 14.372 1.00 40.28 81 ALA A C 1
ATOM 557 O O . ALA A 1 81 ? -1.562 -49.202 15.388 1.00 40.28 81 ALA A O 1
ATOM 558 N N . GLY A 1 82 ? -3.169 -47.963 14.372 1.00 38.31 82 GLY A N 1
ATOM 559 C CA . GLY A 1 82 ? -3.960 -47.496 15.525 1.00 38.31 82 GLY A CA 1
ATOM 560 C C . GLY A 1 82 ? -4.427 -46.046 15.307 1.00 38.31 82 GLY A C 1
ATOM 561 O O . GLY A 1 82 ? -3.607 -45.140 15.392 1.00 38.31 82 GLY A O 1
ATOM 562 N N . ASP A 1 83 ? -5.624 -45.804 14.752 1.00 35.97 83 ASP A N 1
ATOM 563 C CA . ASP A 1 83 ? -6.872 -45.490 15.494 1.00 35.97 83 ASP A CA 1
ATOM 564 C C . ASP A 1 83 ? -6.632 -44.427 16.585 1.00 35.97 83 ASP A C 1
ATOM 566 O O . ASP A 1 83 ? -5.888 -44.660 17.528 1.00 35.97 83 ASP A O 1
ATOM 570 N N . GLY A 1 84 ? -7.143 -43.199 16.515 1.00 42.19 84 GLY A N 1
ATOM 571 C CA . GLY A 1 84 ? -8.514 -42.805 16.216 1.00 42.19 84 GLY A CA 1
ATOM 572 C C . GLY A 1 84 ? -9.093 -42.178 17.489 1.00 42.19 84 GLY A C 1
ATOM 573 O O . GLY A 1 84 ? -9.347 -42.896 18.444 1.00 42.19 84 GLY A O 1
ATOM 574 N N . THR A 1 85 ? -9.262 -40.852 17.535 1.00 42.53 85 THR A N 1
ATOM 575 C CA . THR A 1 85 ? -10.290 -40.178 18.353 1.00 42.53 85 THR A CA 1
ATOM 576 C C . THR A 1 85 ? -10.260 -38.671 18.111 1.00 42.53 85 THR A C 1
ATOM 578 O O . THR A 1 85 ? -9.250 -37.996 18.296 1.00 42.53 85 THR A O 1
ATOM 581 N N . SER A 1 86 ? -11.406 -38.140 17.702 1.00 49.28 86 SER A N 1
ATOM 582 C CA . SER A 1 86 ? -11.732 -36.722 17.753 1.00 49.28 86 SER A CA 1
ATOM 583 C C . SER A 1 86 ? -11.793 -36.252 19.208 1.00 49.28 86 SER A C 1
ATOM 585 O O . SER A 1 86 ? -12.297 -36.974 20.065 1.00 49.28 86 SER A O 1
ATOM 587 N N . SER A 1 87 ? -11.376 -35.018 19.485 1.00 43.34 87 SER A N 1
ATOM 588 C CA . SER A 1 87 ? -12.042 -34.216 20.510 1.00 43.34 87 SER A CA 1
ATOM 589 C C . SER A 1 87 ? -11.881 -32.732 20.217 1.00 43.34 87 SER A C 1
ATOM 591 O O . SER A 1 87 ? -10.779 -32.206 20.104 1.00 43.34 87 SER A O 1
ATOM 593 N N . SER A 1 88 ? -13.045 -32.105 20.114 1.00 48.31 88 SER A N 1
ATOM 594 C CA . SER A 1 88 ? -13.344 -30.686 20.231 1.00 48.31 88 SER A CA 1
ATOM 595 C C . SER A 1 88 ? -12.459 -29.961 21.253 1.00 48.31 88 SER A C 1
ATOM 597 O O . SER A 1 88 ? -12.428 -30.345 22.424 1.00 48.31 88 SER A O 1
ATOM 599 N N . GLY A 1 89 ? -11.812 -28.881 20.815 1.00 35.94 89 GLY A N 1
ATOM 600 C CA . GLY A 1 89 ? -11.214 -27.850 21.660 1.00 35.94 89 GLY A CA 1
ATOM 601 C C . GLY A 1 89 ? -11.924 -26.525 21.399 1.00 35.94 89 GLY A C 1
ATOM 602 O O . GLY A 1 89 ? -11.742 -25.919 20.349 1.00 35.94 89 GLY A O 1
ATOM 603 N N . SER A 1 90 ? -12.786 -26.144 22.338 1.00 47.47 90 SER A N 1
ATOM 604 C CA . SER A 1 90 ? -13.465 -24.846 22.439 1.00 47.47 90 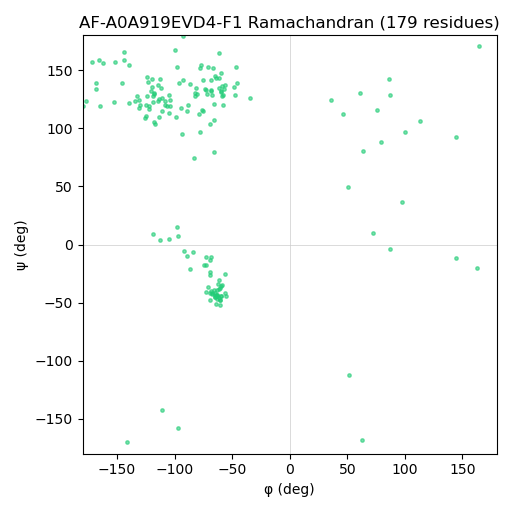SER A CA 1
ATOM 605 C C . SER A 1 90 ? -12.471 -23.678 22.607 1.00 47.47 90 SER A C 1
ATOM 607 O O . SER A 1 90 ? -11.304 -23.925 22.913 1.00 47.47 90 SER A O 1
ATOM 609 N N . PRO A 1 91 ? -12.913 -22.420 22.396 1.00 48.59 91 PRO A N 1
ATOM 610 C CA . PRO A 1 91 ? -12.041 -21.290 22.076 1.00 48.59 91 PRO A CA 1
ATOM 611 C C . PRO A 1 91 ? -11.219 -20.821 23.277 1.00 48.59 91 PRO A C 1
ATOM 613 O O . PRO A 1 91 ? -11.758 -20.623 24.367 1.00 48.59 91 PRO A O 1
ATOM 616 N N . ASP A 1 92 ? -9.923 -20.613 23.053 1.00 43.75 92 ASP A N 1
ATOM 617 C CA . ASP A 1 92 ? -9.039 -19.994 24.034 1.00 43.75 92 ASP A CA 1
ATOM 618 C C . ASP A 1 92 ? -9.292 -18.483 24.053 1.00 43.75 92 ASP A C 1
ATOM 620 O O . ASP A 1 92 ? -9.130 -17.775 23.056 1.00 43.75 92 ASP A O 1
ATOM 624 N N . ALA A 1 93 ? -9.778 -18.017 25.197 1.00 43.53 93 ALA A N 1
ATOM 625 C CA . ALA A 1 93 ? -9.973 -16.617 25.492 1.00 43.53 93 ALA A CA 1
ATOM 626 C C . ALA A 1 93 ? -8.640 -15.985 25.917 1.00 43.53 93 ALA A C 1
ATOM 628 O O . ALA A 1 93 ? -8.008 -16.432 26.869 1.00 43.53 93 ALA A O 1
ATOM 629 N N . SER A 1 94 ? -8.316 -14.864 25.271 1.00 47.50 94 SER A N 1
ATOM 630 C CA . SER A 1 94 ? -7.498 -13.777 25.819 1.00 47.50 94 SER A CA 1
ATOM 631 C C . SER A 1 94 ? -6.042 -14.115 26.164 1.00 47.50 94 SER A C 1
ATOM 633 O O . SER A 1 94 ? -5.655 -14.177 27.330 1.00 47.50 94 SER A O 1
ATOM 635 N N . SER A 1 95 ? -5.189 -14.131 25.135 1.00 36.72 95 SER A N 1
ATOM 636 C CA . SER A 1 95 ? -3.806 -13.669 25.285 1.00 36.72 95 SER A CA 1
ATOM 637 C C . SER A 1 95 ? -3.730 -12.195 24.887 1.00 36.72 95 SER A C 1
ATOM 639 O O . SER A 1 95 ? -3.644 -11.837 23.714 1.00 36.72 95 SER A O 1
ATOM 641 N N . SER A 1 96 ? -3.820 -11.320 25.884 1.00 48.66 96 SER A N 1
ATOM 642 C CA . SER A 1 96 ? -3.500 -9.906 25.728 1.00 48.66 96 SER A CA 1
ATOM 643 C C . SER A 1 96 ? -2.003 -9.769 25.436 1.00 48.66 96 SER A C 1
ATOM 645 O O . SER A 1 96 ? -1.188 -9.947 26.339 1.00 48.66 96 SER A O 1
ATOM 647 N N . GLY A 1 97 ? -1.640 -9.438 24.192 1.00 45.41 97 GLY A N 1
ATOM 648 C CA . GLY A 1 97 ? -0.340 -8.821 23.902 1.00 45.41 97 GLY A CA 1
ATOM 649 C C . GLY A 1 97 ? 0.365 -9.195 22.598 1.00 45.41 97 GLY A C 1
ATOM 650 O O . GLY A 1 97 ? 1.318 -8.508 22.250 1.00 45.41 97 GLY A O 1
ATOM 651 N N . ALA A 1 98 ? -0.067 -10.222 21.863 1.00 51.16 98 ALA A N 1
ATOM 652 C CA . ALA A 1 98 ? 0.538 -10.555 20.571 1.00 51.16 98 ALA A CA 1
ATOM 653 C C . ALA A 1 98 ? -0.545 -10.735 19.509 1.00 51.16 98 ALA A C 1
ATOM 655 O O . ALA A 1 98 ? -1.386 -11.627 19.618 1.00 51.16 98 ALA A O 1
ATOM 656 N N . THR A 1 99 ? -0.524 -9.894 18.474 1.00 61.41 99 THR A N 1
ATOM 657 C CA . THR A 1 99 ? -1.269 -10.181 17.249 1.00 61.41 99 THR A CA 1
ATOM 658 C C . THR A 1 99 ? -0.789 -11.535 16.712 1.00 61.41 99 THR A C 1
ATOM 660 O O . THR A 1 99 ? 0.427 -11.781 16.695 1.00 61.41 99 THR A O 1
ATOM 663 N N . PRO A 1 100 ? -1.705 -12.441 16.307 1.00 74.06 100 PRO A N 1
ATOM 664 C CA . PRO A 1 100 ? -1.333 -13.672 15.622 1.00 74.06 100 PRO A CA 1
ATOM 665 C C . PRO A 1 100 ? -0.305 -13.351 14.541 1.00 74.06 100 PRO A C 1
ATOM 667 O O . PRO A 1 100 ? -0.442 -12.336 13.863 1.00 74.06 100 PRO A O 1
ATOM 670 N N . THR A 1 101 ? 0.719 -14.184 14.366 1.00 75.75 101 THR A N 1
ATOM 671 C CA . THR A 1 101 ? 1.781 -13.930 13.374 1.00 75.75 101 THR A CA 1
ATOM 672 C C . THR A 1 101 ? 1.222 -13.760 11.961 1.00 75.75 101 THR A C 1
ATOM 674 O O . THR A 1 101 ? 1.804 -13.063 11.140 1.00 75.75 101 THR A O 1
ATOM 677 N N . ASP A 1 102 ? 0.053 -14.348 11.704 1.00 81.44 102 ASP A N 1
ATOM 678 C CA . ASP A 1 102 ? -0.696 -14.207 10.460 1.00 81.44 102 ASP A CA 1
ATOM 679 C C . ASP A 1 102 ? -1.375 -12.834 10.274 1.00 81.44 102 ASP A C 1
ATOM 681 O O . ASP A 1 102 ? -1.732 -12.477 9.165 1.00 81.44 102 ASP A O 1
ATOM 685 N N . LEU A 1 103 ? -1.549 -12.047 11.333 1.00 88.75 103 LEU A N 1
ATOM 686 C CA . LEU A 1 103 ? -2.160 -10.714 11.277 1.00 88.75 103 LEU A CA 1
ATOM 687 C C . LEU A 1 103 ? -1.129 -9.588 11.408 1.00 88.75 103 LEU A C 1
ATOM 689 O O . LEU A 1 103 ? -1.508 -8.424 11.510 1.00 88.75 103 LEU A O 1
ATOM 693 N N . GLN A 1 104 ? 0.163 -9.911 11.450 1.00 90.81 104 GLN A N 1
ATOM 694 C CA . GLN A 1 104 ? 1.219 -8.903 11.473 1.00 90.81 104 GLN A CA 1
ATOM 695 C C . GLN A 1 104 ? 1.442 -8.323 10.068 1.00 90.81 104 GLN A C 1
ATOM 697 O O . GLN A 1 104 ? 1.228 -9.038 9.084 1.00 90.81 104 GLN A O 1
ATOM 702 N N . PRO A 1 105 ? 1.903 -7.060 9.967 1.00 94.44 105 PRO A N 1
ATOM 703 C CA . PRO A 1 105 ? 2.412 -6.509 8.716 1.00 94.44 105 PRO A CA 1
ATOM 704 C C . PRO A 1 105 ? 3.415 -7.468 8.064 1.00 94.44 105 PRO A C 1
ATOM 706 O O . PRO A 1 105 ? 4.240 -8.060 8.763 1.00 94.44 105 PRO A O 1
ATOM 709 N N . ARG A 1 106 ? 3.317 -7.682 6.750 1.00 95.25 106 ARG A N 1
ATOM 710 C CA . ARG A 1 106 ? 4.075 -8.729 6.044 1.00 95.25 106 ARG A CA 1
ATOM 711 C C . ARG A 1 106 ? 4.056 -8.550 4.536 1.00 95.25 106 ARG A C 1
ATOM 713 O O . ARG A 1 106 ? 3.135 -7.950 3.992 1.00 95.25 106 ARG A O 1
ATOM 720 N N . THR A 1 107 ? 5.025 -9.153 3.861 1.00 95.75 107 THR A N 1
ATOM 721 C CA . THR A 1 107 ? 4.968 -9.342 2.410 1.00 95.75 107 THR A CA 1
ATOM 722 C C . THR A 1 107 ? 3.914 -10.389 2.035 1.00 95.75 107 THR A C 1
ATOM 724 O O . THR A 1 107 ? 3.573 -11.276 2.826 1.00 95.75 107 THR A O 1
ATOM 727 N N . LEU A 1 108 ? 3.369 -10.265 0.828 1.00 94.44 108 LEU A N 1
ATOM 728 C CA . LEU A 1 108 ? 2.325 -11.107 0.257 1.00 94.44 108 LEU A CA 1
ATOM 729 C C . LEU A 1 108 ? 2.828 -11.697 -1.063 1.00 94.44 108 LEU A C 1
ATOM 731 O O . LEU A 1 108 ? 3.471 -11.012 -1.849 1.00 94.44 108 LEU A O 1
ATOM 735 N N . SER A 1 109 ? 2.517 -12.968 -1.307 1.00 91.31 109 SER A N 1
ATOM 736 C CA . SER A 1 109 ? 2.948 -13.698 -2.509 1.00 91.31 109 SER A CA 1
ATOM 737 C C . SER A 1 109 ? 1.804 -14.068 -3.458 1.00 91.31 109 SER A C 1
ATOM 739 O O . SER A 1 109 ? 2.028 -14.824 -4.394 1.00 91.31 109 SER A O 1
ATOM 741 N N . ASP A 1 110 ? 0.577 -13.635 -3.162 1.00 90.06 110 ASP A N 1
ATOM 742 C CA . ASP A 1 110 ? -0.659 -14.076 -3.839 1.00 90.06 110 ASP A CA 1
ATOM 743 C C . ASP A 1 110 ? -1.402 -12.915 -4.530 1.00 90.06 110 ASP A C 1
ATOM 745 O O . ASP A 1 110 ? -2.542 -13.062 -4.952 1.00 90.06 110 ASP A O 1
ATOM 749 N N . VAL A 1 111 ? -0.783 -11.732 -4.598 1.00 94.56 111 VAL A N 1
ATOM 750 C CA . VAL A 1 111 ? -1.370 -10.530 -5.204 1.00 94.56 111 VAL A CA 1
ATOM 751 C C . VAL A 1 111 ? -0.281 -9.809 -5.988 1.00 94.56 111 VAL A C 1
ATOM 753 O O . VAL A 1 111 ? 0.720 -9.415 -5.388 1.00 94.56 111 V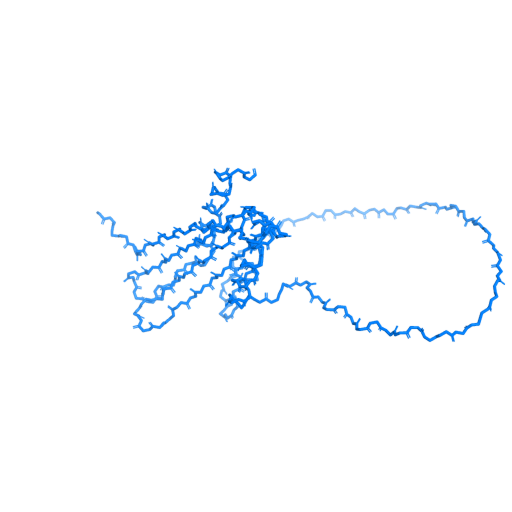AL A O 1
ATOM 756 N N . GLY A 1 112 ? -0.488 -9.613 -7.291 1.00 94.12 112 GLY A N 1
ATOM 757 C CA . GLY A 1 112 ? 0.490 -8.964 -8.162 1.00 94.12 112 GLY A CA 1
ATOM 758 C C . GLY A 1 112 ? 1.819 -9.716 -8.274 1.00 94.12 112 GLY A C 1
ATOM 759 O O . GLY A 1 112 ? 1.963 -10.862 -7.845 1.00 94.12 112 GLY A O 1
ATOM 760 N N . ASP A 1 113 ? 2.810 -9.042 -8.852 1.00 94.62 113 ASP A N 1
ATOM 761 C CA . ASP A 1 113 ? 4.190 -9.525 -8.939 1.00 94.62 113 ASP A CA 1
ATOM 762 C C . ASP A 1 113 ? 4.888 -9.463 -7.570 1.00 94.62 113 ASP A C 1
ATOM 764 O O . ASP A 1 113 ? 5.620 -10.375 -7.182 1.00 94.62 113 ASP A O 1
ATOM 768 N N . GLU A 1 114 ? 4.646 -8.380 -6.828 1.00 95.56 114 GLU A N 1
ATOM 769 C CA . GLU A 1 114 ? 5.155 -8.142 -5.478 1.00 95.56 114 GLU A CA 1
ATOM 770 C C . GLU A 1 114 ? 4.111 -7.373 -4.672 1.00 95.56 114 GLU A C 1
ATOM 772 O O . GLU A 1 114 ? 3.487 -6.441 -5.187 1.00 95.56 114 GLU A O 1
ATOM 777 N N . ALA A 1 115 ? 3.931 -7.736 -3.402 1.00 97.44 115 ALA A N 1
ATOM 778 C CA . ALA A 1 115 ? 2.949 -7.097 -2.542 1.00 97.44 115 ALA A CA 1
ATOM 779 C C . ALA A 1 115 ? 3.338 -7.126 -1.063 1.00 97.44 115 ALA A C 1
ATOM 781 O O . ALA A 1 115 ? 4.077 -7.998 -0.600 1.00 97.44 115 ALA A O 1
ATOM 782 N N . TYR A 1 116 ? 2.785 -6.189 -0.299 1.00 97.38 116 TYR A N 1
ATOM 783 C CA . TYR A 1 116 ? 2.841 -6.199 1.155 1.00 97.38 116 TYR A CA 1
ATOM 784 C C . TYR A 1 116 ? 1.558 -5.658 1.788 1.00 97.38 116 TYR A C 1
ATOM 786 O O . TYR A 1 116 ? 0.779 -4.929 1.174 1.00 97.38 116 TYR A O 1
ATOM 794 N N . LEU A 1 117 ? 1.357 -6.031 3.048 1.00 97.06 117 LEU A N 1
ATOM 795 C CA . LEU A 1 117 ? 0.291 -5.571 3.920 1.00 97.06 117 LEU A CA 1
ATOM 796 C C . LEU A 1 117 ? 0.897 -4.905 5.154 1.00 97.06 117 LEU A C 1
ATOM 798 O O . LEU A 1 117 ? 1.760 -5.482 5.813 1.00 97.06 117 LEU A O 1
ATOM 802 N N . ASP A 1 118 ? 0.391 -3.728 5.502 1.00 96.19 118 ASP A N 1
ATOM 803 C CA . ASP A 1 118 ? 0.677 -3.014 6.744 1.00 96.19 118 ASP A CA 1
ATOM 804 C C . ASP A 1 118 ? -0.635 -2.756 7.498 1.00 96.19 118 ASP A C 1
ATOM 806 O O . ASP A 1 118 ? -1.528 -2.071 7.004 1.00 96.19 118 ASP A O 1
ATOM 810 N N . ASP A 1 119 ? -0.776 -3.340 8.689 1.00 95.50 119 ASP A N 1
ATOM 811 C CA . ASP A 1 119 ? -1.908 -3.118 9.595 1.00 95.50 119 ASP A CA 1
ATOM 812 C C . ASP A 1 119 ? -1.470 -2.258 10.780 1.00 95.50 119 ASP A C 1
ATOM 814 O O . ASP A 1 119 ? -0.604 -2.649 11.571 1.00 95.50 119 ASP A O 1
ATOM 818 N N . ARG A 1 120 ? -2.099 -1.090 10.926 1.00 93.69 120 ARG A N 1
ATOM 819 C CA . ARG A 1 120 ? -1.787 -0.120 11.975 1.00 93.69 120 ARG A CA 1
ATOM 820 C C . ARG A 1 120 ? -3.032 0.209 12.778 1.00 93.69 120 ARG A C 1
ATOM 822 O O . ARG A 1 120 ? -4.004 0.761 12.268 1.00 93.69 120 ARG A O 1
ATOM 829 N N . LEU A 1 121 ? -2.955 -0.065 14.077 1.00 92.38 121 LEU A N 1
ATOM 830 C CA . LEU A 1 121 ? -3.917 0.417 15.059 1.00 92.38 121 LEU A CA 1
ATOM 831 C C . LEU A 1 121 ? -3.456 1.784 15.582 1.00 92.38 121 LEU A C 1
ATOM 833 O O . LEU A 1 121 ? -2.406 1.901 16.216 1.00 92.38 121 LEU A O 1
ATOM 837 N N . ASN A 1 122 ? -4.236 2.822 15.306 1.00 88.19 122 ASN A N 1
ATOM 838 C CA . ASN A 1 122 ? -4.010 4.177 15.778 1.00 88.19 122 ASN A CA 1
ATOM 839 C C . ASN A 1 122 ? -4.878 4.467 17.010 1.00 88.19 122 ASN A C 1
ATOM 841 O O . ASN A 1 122 ? -6.097 4.628 16.933 1.00 88.19 122 ASN A O 1
ATOM 845 N N . THR A 1 123 ? -4.216 4.583 18.158 1.00 81.00 123 THR A N 1
ATOM 846 C CA . THR A 1 123 ? -4.835 4.861 19.463 1.00 81.00 123 THR A CA 1
ATOM 847 C C . THR A 1 123 ? -4.777 6.345 19.845 1.00 81.00 123 THR A C 1
ATOM 849 O O . THR A 1 123 ? -5.107 6.728 20.970 1.00 81.00 123 THR A O 1
ATOM 852 N N . SER A 1 124 ? -4.331 7.210 18.927 1.00 64.69 124 SER A N 1
ATOM 853 C CA . SER A 1 124 ? -4.014 8.602 19.234 1.00 64.69 124 SER A CA 1
ATOM 854 C C . SER A 1 124 ? -5.274 9.473 19.354 1.00 64.69 124 SER A C 1
ATOM 856 O O . SER A 1 124 ? -5.810 9.979 18.372 1.00 64.69 124 SER A O 1
ATOM 858 N N . GLY A 1 125 ? -5.732 9.675 20.593 1.00 59.88 125 GLY A N 1
ATOM 859 C CA . GLY A 1 125 ? -6.550 10.826 21.006 1.00 59.88 125 GLY A CA 1
ATOM 860 C C . GLY A 1 125 ? -8.071 10.725 20.837 1.00 59.88 125 GLY A C 1
ATOM 861 O O . GLY A 1 125 ? -8.769 11.634 21.289 1.00 59.88 125 GLY A O 1
ATOM 862 N N . SER A 1 126 ? -8.593 9.648 20.251 1.00 61.50 126 SER A N 1
ATOM 863 C CA . SER A 1 126 ? -10.037 9.421 20.095 1.00 61.50 126 SER A CA 1
ATOM 864 C C . SER A 1 126 ? -10.594 8.504 21.186 1.00 61.50 126 SER A C 1
ATOM 866 O O . SER A 1 126 ? -9.895 7.659 21.735 1.00 61.50 126 SER A O 1
ATOM 868 N N . THR A 1 127 ? -11.883 8.650 21.502 1.00 69.50 127 THR A N 1
ATOM 869 C CA . THR A 1 127 ? -12.601 7.717 22.391 1.00 69.50 127 THR A CA 1
ATOM 870 C C . THR A 1 127 ? -12.785 6.327 21.768 1.00 69.50 127 THR A C 1
ATOM 872 O O . THR A 1 127 ? -13.193 5.401 22.462 1.00 69.50 127 THR A O 1
ATOM 875 N N . ALA A 1 128 ? -12.503 6.187 20.474 1.00 77.88 128 ALA A N 1
ATOM 876 C CA . ALA A 1 128 ? -12.505 4.947 19.712 1.00 77.88 128 ALA A CA 1
ATOM 877 C C . ALA A 1 128 ? -11.134 4.753 19.050 1.00 77.88 128 ALA A C 1
ATOM 879 O O . ALA A 1 128 ? -10.501 5.733 18.644 1.00 77.88 128 ALA A O 1
ATOM 880 N N . GLU A 1 129 ? -10.679 3.506 18.959 1.00 86.88 129 GLU A N 1
ATOM 881 C CA . GLU A 1 129 ? -9.419 3.155 18.303 1.00 86.88 129 GLU A CA 1
ATOM 882 C C . GLU A 1 129 ? -9.659 3.061 16.794 1.00 86.88 129 GLU A C 1
ATOM 884 O O . GLU A 1 129 ? -10.584 2.384 16.356 1.00 86.88 129 GLU A O 1
ATOM 889 N N . GLN A 1 130 ? -8.855 3.754 15.988 1.00 90.56 130 GLN A N 1
ATOM 890 C CA . GLN A 1 130 ? -8.938 3.654 14.530 1.00 90.56 130 GLN A CA 1
ATOM 891 C C . GLN A 1 130 ? -7.967 2.586 14.054 1.00 90.56 130 GLN A C 1
ATOM 893 O O . GLN A 1 130 ? -6.834 2.525 14.527 1.00 90.56 130 GLN A O 1
ATOM 898 N N . ARG A 1 131 ? -8.362 1.802 13.057 1.00 94.38 131 ARG A N 1
ATOM 899 C CA . ARG A 1 131 ? -7.453 0.881 12.380 1.00 94.38 131 ARG A CA 1
ATOM 900 C C . ARG A 1 131 ? -7.359 1.217 10.905 1.00 94.38 131 ARG A C 1
ATOM 902 O O . ARG A 1 131 ? -8.355 1.582 10.286 1.00 94.38 131 ARG A O 1
ATOM 909 N N . THR A 1 132 ? -6.159 1.076 10.363 1.00 96.00 132 THR A N 1
ATOM 910 C CA . THR A 1 132 ? -5.873 1.269 8.948 1.00 96.00 132 THR A CA 1
ATOM 911 C C . THR A 1 132 ? -5.096 0.063 8.441 1.00 96.00 132 THR A C 1
ATOM 913 O O . THR A 1 132 ? -3.999 -0.214 8.922 1.00 96.00 132 THR A O 1
ATOM 916 N N . VAL A 1 133 ? -5.664 -0.634 7.460 1.00 97.44 133 VAL A N 1
ATOM 917 C CA . VAL A 1 133 ? -5.002 -1.706 6.715 1.00 97.44 133 VAL A CA 1
ATOM 918 C C . VAL A 1 133 ? -4.608 -1.161 5.351 1.00 97.44 133 VAL A C 1
ATOM 920 O O . VAL A 1 133 ? -5.465 -0.754 4.567 1.00 97.44 133 VAL A O 1
ATOM 923 N N . THR A 1 134 ? -3.312 -1.159 5.070 1.00 98.00 134 THR A N 1
ATOM 924 C CA . THR A 1 134 ? -2.746 -0.749 3.787 1.00 98.00 134 THR A CA 1
ATOM 925 C C . THR A 1 134 ? -2.229 -1.983 3.063 1.00 98.00 134 THR A C 1
ATOM 927 O O . THR A 1 134 ? -1.407 -2.712 3.608 1.00 98.00 134 THR A O 1
ATOM 930 N N . VAL A 1 135 ? -2.702 -2.226 1.846 1.00 98.00 135 VAL A N 1
ATOM 931 C CA . VAL A 1 135 ? -2.163 -3.244 0.942 1.00 98.00 135 VAL A CA 1
ATOM 932 C C . VAL A 1 135 ? -1.568 -2.522 -0.249 1.00 98.00 135 VAL A C 1
ATOM 934 O O . VAL A 1 135 ? -2.266 -1.759 -0.916 1.00 98.00 135 VAL A O 1
ATOM 937 N N . VAL A 1 136 ? -0.290 -2.760 -0.512 1.00 98.38 136 VAL A N 1
ATOM 938 C CA . VAL A 1 136 ? 0.389 -2.229 -1.692 1.00 98.38 136 VAL A CA 1
ATOM 939 C C . VAL A 1 136 ? 0.847 -3.401 -2.526 1.00 98.38 136 VAL A C 1
ATOM 941 O O . VAL A 1 136 ? 1.458 -4.326 -1.997 1.00 98.38 136 VAL A O 1
ATOM 944 N N . PHE A 1 137 ? 0.542 -3.375 -3.815 1.00 97.94 137 PHE A N 1
ATOM 945 C CA . PHE A 1 137 ? 1.008 -4.386 -4.752 1.00 97.94 137 PHE A CA 1
ATOM 946 C C . PHE A 1 137 ? 1.415 -3.750 -6.071 1.00 97.94 137 PHE A C 1
ATOM 948 O O . PHE A 1 137 ? 0.950 -2.666 -6.430 1.00 97.94 137 PHE A O 1
ATOM 955 N N . ARG A 1 138 ? 2.303 -4.426 -6.788 1.00 96.81 138 ARG A N 1
ATOM 956 C CA . ARG A 1 138 ? 2.748 -4.037 -8.118 1.00 96.81 138 ARG A CA 1
ATOM 957 C C . ARG A 1 138 ? 2.294 -5.076 -9.127 1.00 96.81 138 ARG A C 1
ATOM 959 O O . ARG A 1 138 ? 2.464 -6.267 -8.893 1.00 96.81 138 ARG A O 1
ATOM 966 N N . THR A 1 139 ? 1.810 -4.602 -10.266 1.00 94.75 139 THR A N 1
ATOM 967 C CA . THR A 1 139 ? 1.597 -5.426 -11.457 1.00 94.75 139 THR A CA 1
ATOM 968 C C . THR A 1 139 ? 2.337 -4.748 -12.607 1.00 94.75 139 THR A C 1
ATOM 970 O O . THR A 1 139 ? 1.968 -3.654 -13.054 1.00 94.75 139 THR A O 1
ATOM 973 N N . SER A 1 140 ? 3.434 -5.358 -13.056 1.00 93.44 140 SER A N 1
ATOM 974 C CA . SER A 1 140 ? 4.363 -4.784 -14.037 1.00 93.44 140 SER A CA 1
ATOM 975 C C . SER A 1 140 ? 4.843 -3.362 -13.661 1.00 93.44 140 SER A C 1
ATOM 977 O O . SER A 1 140 ? 5.544 -3.159 -12.667 1.00 93.44 140 SER A O 1
ATOM 979 N N . ASN A 1 141 ? 4.441 -2.341 -14.436 1.00 94.75 141 ASN A N 1
ATOM 980 C CA . ASN A 1 141 ? 4.832 -0.941 -14.247 1.00 94.75 141 ASN A CA 1
ATOM 981 C C . ASN A 1 141 ? 3.793 -0.093 -13.480 1.00 94.75 141 ASN A C 1
ATOM 983 O O . ASN A 1 141 ? 3.839 1.140 -13.542 1.00 94.75 141 ASN A O 1
ATOM 987 N N . VAL A 1 142 ? 2.827 -0.727 -12.809 1.00 97.25 142 VAL A N 1
ATOM 988 C CA . VAL A 1 142 ? 1.793 -0.058 -12.005 1.00 97.25 142 VAL A CA 1
ATOM 989 C C . VAL A 1 142 ? 1.924 -0.485 -10.549 1.00 97.25 142 VAL A C 1
ATOM 991 O O . VAL A 1 142 ? 1.952 -1.677 -10.264 1.00 97.25 142 VAL A O 1
ATOM 994 N N . ILE A 1 143 ? 1.969 0.484 -9.637 1.00 97.81 143 ILE A N 1
ATOM 995 C CA . ILE A 1 143 ? 1.890 0.276 -8.190 1.00 97.81 143 ILE A CA 1
ATOM 996 C C . ILE A 1 143 ? 0.495 0.703 -7.736 1.00 97.81 143 ILE A C 1
ATOM 998 O O . ILE A 1 143 ? 0.027 1.795 -8.066 1.00 97.81 143 ILE A O 1
ATOM 1002 N N . VAL A 1 144 ? -0.179 -0.169 -6.999 1.00 98.06 144 VAL A N 1
ATOM 1003 C CA . VAL A 1 144 ? -1.513 0.064 -6.454 1.00 98.06 144 VAL A CA 1
ATOM 1004 C C . VAL A 1 144 ? -1.413 0.127 -4.943 1.00 98.06 144 VAL A C 1
ATOM 1006 O O . VAL A 1 144 ? -0.948 -0.823 -4.316 1.00 98.06 144 VAL A O 1
ATOM 1009 N N . THR A 1 145 ? -1.905 1.217 -4.361 1.00 98.12 145 THR A N 1
ATOM 1010 C CA . THR A 1 145 ? -1.967 1.406 -2.909 1.00 98.12 145 THR A CA 1
ATOM 1011 C C . THR A 1 145 ? -3.421 1.438 -2.474 1.00 98.12 145 THR A C 1
ATOM 1013 O O . THR A 1 145 ? -4.157 2.383 -2.761 1.00 98.12 145 THR A O 1
ATOM 1016 N N . LEU A 1 146 ? -3.848 0.395 -1.772 1.00 97.69 146 LEU A N 1
ATOM 1017 C CA . LEU A 1 146 ? -5.179 0.264 -1.200 1.00 97.69 146 LEU A CA 1
ATOM 1018 C C . LEU A 1 146 ? -5.112 0.523 0.301 1.00 97.69 146 LEU A C 1
ATOM 1020 O O . LEU A 1 146 ? -4.381 -0.148 1.019 1.00 97.69 146 LEU A O 1
ATOM 1024 N N . GLN A 1 147 ? -5.907 1.467 0.789 1.00 97.69 147 GLN A N 1
ATOM 1025 C CA . GLN A 1 147 ? -6.011 1.788 2.205 1.00 97.69 147 GLN A CA 1
ATOM 1026 C C . GLN A 1 147 ? -7.457 1.632 2.668 1.00 97.69 147 GLN A C 1
ATOM 1028 O O . GLN A 1 147 ? -8.357 2.315 2.172 1.00 97.69 147 GLN A O 1
ATOM 1033 N N . TYR A 1 148 ? -7.665 0.735 3.626 1.00 96.44 148 TYR A N 1
ATOM 1034 C CA . TYR A 1 148 ? -8.944 0.485 4.272 1.00 96.44 148 TYR A CA 1
ATOM 1035 C C . TYR A 1 148 ? -8.882 0.956 5.726 1.00 96.44 148 TYR A C 1
ATOM 1037 O O . TYR A 1 148 ? -8.116 0.427 6.530 1.00 96.44 148 TYR A O 1
ATOM 1045 N N . GLU A 1 149 ? -9.671 1.972 6.055 1.00 94.94 149 GLU A N 1
ATOM 1046 C CA . GLU A 1 149 ? -9.740 2.578 7.382 1.00 94.94 149 GLU A CA 1
ATOM 1047 C C . GLU A 1 149 ? -11.101 2.278 8.017 1.00 94.94 149 GLU A C 1
ATOM 1049 O O . GLU A 1 149 ? -12.136 2.459 7.374 1.00 94.94 149 GLU A O 1
ATOM 1054 N N . GLU A 1 150 ? -11.111 1.883 9.288 1.00 93.06 150 GLU A N 1
ATOM 1055 C CA . GLU A 1 150 ? -12.336 1.723 10.076 1.00 93.06 150 GLU A CA 1
ATOM 1056 C C . GLU A 1 150 ? -12.245 2.579 11.341 1.00 93.06 150 GLU A C 1
ATOM 1058 O O . GLU A 1 150 ? -11.267 2.526 12.099 1.00 93.06 150 GLU A O 1
ATOM 1063 N N . GLN A 1 151 ? -13.275 3.401 11.547 1.00 90.69 151 GLN A N 1
ATOM 1064 C CA . GLN A 1 151 ? -13.437 4.265 12.711 1.00 90.69 151 GLN A CA 1
ATOM 1065 C C . GLN A 1 151 ? -14.711 3.867 13.472 1.00 90.69 151 GLN A C 1
ATOM 1067 O O . GLN A 1 151 ? -15.815 4.190 13.016 1.00 90.69 151 GLN A O 1
ATOM 1072 N N . PRO A 1 152 ? -14.597 3.199 14.632 1.00 88.50 152 PRO A N 1
ATOM 1073 C CA . PRO A 1 152 ? -15.749 2.845 15.450 1.00 88.50 152 PRO A CA 1
ATOM 1074 C C . PRO A 1 152 ? -16.455 4.094 15.984 1.00 88.50 152 PRO A C 1
ATOM 1076 O O . PRO A 1 152 ? -15.814 5.073 16.374 1.00 88.50 152 PRO A O 1
ATOM 1079 N N . MET A 1 153 ? -17.785 4.053 16.062 1.00 85.62 153 MET A N 1
ATOM 1080 C CA . MET A 1 153 ? -18.577 5.086 16.742 1.00 85.62 153 MET A CA 1
ATOM 1081 C C . MET A 1 153 ? -18.727 4.796 18.243 1.00 85.62 153 MET A C 1
ATOM 1083 O O . MET A 1 153 ? -18.994 5.708 19.031 1.00 85.62 153 MET A O 1
ATOM 1087 N N . ALA A 1 154 ? -18.547 3.535 18.650 1.00 83.69 154 ALA A N 1
ATOM 1088 C CA . ALA A 1 154 ? -18.595 3.107 20.041 1.00 83.69 154 ALA A CA 1
ATOM 1089 C C . ALA A 1 154 ? -17.269 3.376 20.775 1.00 83.69 154 ALA A C 1
ATOM 1091 O O . ALA A 1 154 ? -16.177 3.081 20.290 1.00 83.69 154 ALA A O 1
ATOM 1092 N N . VAL A 1 155 ? -17.370 3.920 21.989 1.00 82.75 155 VAL A N 1
ATOM 1093 C CA . VAL A 1 155 ? -16.208 4.194 22.846 1.00 82.75 155 VAL A CA 1
ATOM 1094 C C . VAL A 1 155 ? -15.564 2.884 23.294 1.00 82.75 155 VAL A C 1
ATOM 1096 O O . VAL A 1 155 ? -16.247 2.020 23.842 1.00 82.75 155 VAL A O 1
ATOM 1099 N N . GLY A 1 156 ? -14.249 2.761 23.107 1.00 81.75 156 GLY A N 1
ATOM 1100 C CA . GLY A 1 156 ? -13.482 1.564 23.466 1.00 81.75 156 GLY A CA 1
ATOM 1101 C C . GLY A 1 156 ? -13.716 0.352 22.559 1.00 81.75 156 GLY A C 1
ATOM 1102 O O . GLY A 1 156 ? -13.277 -0.743 22.903 1.00 81.75 156 GLY A O 1
ATOM 1103 N N . ALA A 1 157 ? -14.408 0.523 21.428 1.00 84.12 157 ALA A N 1
ATOM 1104 C CA . ALA A 1 157 ? -14.435 -0.492 20.384 1.00 84.12 157 ALA A CA 1
ATOM 1105 C C . ALA A 1 157 ? -13.103 -0.493 19.619 1.00 84.12 157 ALA A C 1
ATOM 1107 O O . ALA A 1 157 ? -12.524 0.565 19.360 1.00 84.12 157 ALA A O 1
ATOM 1108 N N . VAL A 1 158 ? -12.641 -1.695 19.269 1.00 86.94 158 VAL A N 1
ATOM 1109 C CA . VAL A 1 158 ? -11.402 -1.933 18.523 1.00 86.94 158 VAL A CA 1
ATOM 1110 C C . VAL A 1 158 ? -11.762 -2.635 17.219 1.00 86.94 158 VAL A C 1
ATOM 1112 O O . VAL A 1 158 ? -12.357 -3.713 17.289 1.00 86.94 158 VAL A O 1
ATOM 1115 N N . PRO A 1 159 ? -11.406 -2.071 16.053 1.00 90.06 159 PRO A N 1
ATOM 1116 C CA . PRO A 1 159 ? -11.615 -2.729 14.770 1.00 90.06 159 PRO A CA 1
ATOM 1117 C C . PRO A 1 159 ? -10.895 -4.079 14.694 1.00 90.06 159 PRO A C 1
ATOM 1119 O O . PRO A 1 159 ? -9.724 -4.199 15.087 1.00 90.06 159 PRO A O 1
ATOM 1122 N N . ASP A 1 160 ? -11.568 -5.096 14.159 1.00 91.25 160 ASP A N 1
ATOM 1123 C CA . ASP A 1 160 ? -10.997 -6.435 14.025 1.00 91.25 160 ASP A CA 1
ATOM 1124 C C . ASP A 1 160 ? -9.977 -6.487 12.877 1.00 91.25 160 ASP A C 1
ATOM 1126 O O . ASP A 1 160 ? -10.310 -6.338 11.701 1.00 91.25 160 ASP A O 1
ATOM 1130 N N . SER A 1 161 ? -8.705 -6.724 13.211 1.00 93.12 161 SER A N 1
ATOM 1131 C CA . SER A 1 161 ? -7.640 -6.776 12.201 1.00 93.12 161 SER A CA 1
ATOM 1132 C C . SER A 1 161 ? -7.828 -7.899 11.187 1.00 93.12 161 SER A C 1
ATOM 1134 O O . SER A 1 161 ? -7.460 -7.722 10.031 1.00 93.12 161 SER A O 1
ATOM 1136 N N . LYS A 1 162 ? -8.387 -9.051 11.579 1.00 93.94 162 LYS A N 1
ATOM 1137 C CA . LYS A 1 162 ? -8.545 -10.177 10.653 1.00 93.94 162 LYS A CA 1
ATOM 1138 C C . LYS A 1 162 ? -9.588 -9.856 9.593 1.00 93.94 162 LYS A C 1
ATOM 1140 O O . LYS A 1 162 ? -9.329 -10.077 8.414 1.00 93.94 162 LYS A O 1
ATOM 1145 N N . GLU A 1 163 ? -10.741 -9.345 10.007 1.00 93.69 163 GLU A N 1
ATOM 1146 C CA . GLU A 1 163 ? -11.802 -8.954 9.083 1.00 93.69 163 GLU A CA 1
ATOM 1147 C C . GLU A 1 163 ? -11.340 -7.854 8.128 1.00 93.69 163 GLU A C 1
ATOM 1149 O O . GLU A 1 163 ? -11.560 -7.959 6.921 1.00 93.69 163 GLU A O 1
ATOM 1154 N N . MET A 1 164 ? -10.668 -6.820 8.640 1.00 94.94 164 MET A N 1
ATOM 1155 C CA . MET A 1 164 ? -10.183 -5.729 7.795 1.00 94.94 164 MET A CA 1
ATOM 1156 C C . MET A 1 164 ? -9.122 -6.198 6.793 1.00 94.94 164 MET A C 1
ATOM 1158 O O . MET A 1 164 ? -9.179 -5.809 5.626 1.00 94.94 164 MET A O 1
ATOM 1162 N N . GLN A 1 165 ? -8.186 -7.056 7.215 1.00 96.62 165 GLN A N 1
ATOM 1163 C CA . GLN A 1 165 ? -7.184 -7.626 6.312 1.00 96.62 165 GLN A CA 1
ATOM 1164 C C . GLN A 1 165 ? -7.815 -8.527 5.251 1.00 96.62 165 GLN A C 1
ATOM 1166 O O . GLN A 1 165 ? -7.470 -8.397 4.084 1.00 96.62 165 GLN A O 1
ATOM 1171 N N . ASP A 1 166 ? -8.774 -9.384 5.612 1.00 95.44 166 ASP A N 1
ATOM 1172 C CA . ASP A 1 166 ? -9.475 -10.249 4.652 1.00 95.44 166 ASP A CA 1
ATOM 1173 C C . ASP A 1 166 ? -10.210 -9.429 3.578 1.00 95.44 166 ASP A C 1
ATOM 1175 O O . ASP A 1 166 ? -10.072 -9.689 2.381 1.00 95.44 166 ASP A O 1
ATOM 1179 N N . ARG A 1 167 ? -10.907 -8.361 3.991 1.00 95.00 167 ARG A N 1
ATOM 1180 C CA . ARG A 1 167 ? -11.582 -7.431 3.070 1.00 95.00 167 ARG A CA 1
ATOM 1181 C C . ARG A 1 167 ? -10.588 -6.712 2.160 1.00 95.00 167 ARG A C 1
ATOM 1183 O O . ARG A 1 167 ? -10.816 -6.649 0.951 1.00 95.00 167 ARG A O 1
ATOM 1190 N N . ALA A 1 168 ? -9.498 -6.187 2.720 1.00 96.25 168 ALA A N 1
ATOM 1191 C CA . ALA A 1 168 ? -8.468 -5.486 1.956 1.00 96.25 168 ALA A CA 1
ATOM 1192 C C . ALA A 1 168 ? -7.776 -6.418 0.946 1.00 96.25 168 ALA A C 1
ATOM 1194 O O . ALA A 1 168 ? -7.638 -6.051 -0.219 1.00 96.25 168 ALA A O 1
ATOM 1195 N N . LEU A 1 169 ? -7.426 -7.641 1.357 1.00 96.06 169 LEU A N 1
ATOM 1196 C CA . LEU A 1 169 ? -6.838 -8.664 0.489 1.00 96.06 169 LEU A CA 1
ATOM 1197 C C . LEU A 1 169 ? -7.808 -9.083 -0.618 1.00 96.06 169 LEU A C 1
ATOM 1199 O O . LEU A 1 169 ? -7.415 -9.140 -1.778 1.00 96.06 169 LEU A O 1
ATOM 1203 N N . ASN A 1 170 ? -9.091 -9.292 -0.303 1.00 96.56 170 ASN A N 1
ATOM 1204 C CA . ASN A 1 170 ? -10.084 -9.639 -1.319 1.00 96.56 170 ASN A CA 1
ATOM 1205 C C . ASN A 1 170 ? -10.248 -8.537 -2.375 1.00 96.56 170 ASN A C 1
ATOM 1207 O O . ASN A 1 170 ? -10.423 -8.837 -3.555 1.00 96.56 170 ASN A O 1
ATOM 1211 N N . LEU A 1 171 ? -10.206 -7.268 -1.961 1.00 96.69 171 LEU A N 1
ATOM 1212 C CA . LEU A 1 171 ? -10.228 -6.139 -2.889 1.00 96.69 171 LEU A CA 1
ATOM 1213 C C . LEU A 1 171 ? -8.946 -6.077 -3.722 1.00 96.69 171 LEU A C 1
ATOM 1215 O O . LEU A 1 171 ? -9.036 -5.878 -4.931 1.00 96.69 171 LEU A O 1
ATOM 1219 N N . ALA A 1 172 ? -7.785 -6.289 -3.102 1.00 96.44 172 ALA A N 1
ATOM 1220 C CA . ALA A 1 172 ? -6.499 -6.287 -3.789 1.00 96.44 172 ALA A CA 1
ATOM 1221 C C . ALA A 1 172 ? -6.430 -7.381 -4.870 1.00 96.44 172 ALA A C 1
ATOM 1223 O O . ALA A 1 172 ? -6.144 -7.061 -6.018 1.00 96.44 172 ALA A O 1
ATOM 1224 N N . SER A 1 173 ? -6.828 -8.623 -4.566 1.00 95.88 173 SER A N 1
ATOM 1225 C CA . SER A 1 173 ? -6.876 -9.711 -5.559 1.00 95.88 173 SER A CA 1
ATOM 1226 C C . SER A 1 173 ? -7.815 -9.409 -6.734 1.00 95.88 173 SER A C 1
ATOM 1228 O O . SER A 1 173 ? -7.538 -9.781 -7.868 1.00 95.88 173 SER A O 1
ATOM 1230 N N . ARG A 1 174 ? -8.941 -8.721 -6.494 1.00 96.25 174 ARG A N 1
ATOM 1231 C CA . ARG A 1 174 ? -9.849 -8.310 -7.582 1.00 96.25 174 ARG A CA 1
ATOM 1232 C C . ARG A 1 174 ? -9.259 -7.206 -8.449 1.00 96.25 174 ARG A C 1
ATOM 1234 O O . ARG A 1 174 ? -9.550 -7.158 -9.640 1.00 96.25 174 ARG A O 1
ATOM 1241 N N . LEU A 1 175 ? -8.520 -6.279 -7.844 1.00 95.62 175 LEU A N 1
ATOM 1242 C CA . LEU A 1 175 ? -7.845 -5.215 -8.579 1.00 95.62 175 LEU A CA 1
ATOM 1243 C C . LEU A 1 175 ? -6.712 -5.783 -9.434 1.00 95.62 175 LEU A C 1
ATOM 1245 O O . LEU A 1 175 ? -6.572 -5.363 -10.576 1.00 95.62 175 LEU A O 1
ATOM 1249 N N . ASP A 1 176 ? -5.970 -6.753 -8.909 1.00 95.31 176 ASP A N 1
ATOM 1250 C CA . ASP A 1 176 ? -4.927 -7.475 -9.636 1.00 95.31 176 ASP A CA 1
ATOM 1251 C C . ASP A 1 176 ? -5.481 -8.216 -10.869 1.00 95.31 176 ASP A C 1
ATOM 1253 O O . ASP A 1 176 ? -5.062 -7.946 -11.995 1.00 95.31 176 ASP A O 1
ATOM 1257 N N . ASP A 1 177 ? -6.534 -9.027 -10.696 1.00 94.06 177 ASP A N 1
ATOM 1258 C CA . ASP A 1 177 ? -7.231 -9.699 -11.811 1.00 94.06 177 ASP A CA 1
ATOM 1259 C C . ASP A 1 177 ? -7.729 -8.691 -12.868 1.00 94.06 177 ASP A C 1
ATOM 1261 O O . ASP A 1 177 ? -7.554 -8.882 -14.073 1.00 94.06 177 ASP A O 1
ATOM 1265 N N . ALA A 1 178 ? -8.279 -7.554 -12.426 1.00 92.44 178 ALA A N 1
ATOM 1266 C CA . ALA A 1 178 ? -8.767 -6.507 -13.323 1.00 92.44 178 ALA A CA 1
ATOM 1267 C C . ALA A 1 178 ? -7.652 -5.768 -14.088 1.00 92.44 178 ALA A C 1
ATOM 1269 O O . ALA A 1 178 ? -7.912 -5.229 -15.169 1.00 92.44 178 ALA A O 1
ATOM 1270 N N . LEU A 1 179 ? -6.434 -5.718 -13.541 1.00 87.75 179 LEU A N 1
ATOM 1271 C CA . LEU A 1 179 ? -5.257 -5.124 -14.181 1.00 87.75 179 LEU A CA 1
ATOM 1272 C C . LEU A 1 179 ? -4.545 -6.097 -15.133 1.00 87.75 179 LEU A C 1
ATOM 1274 O O . LEU A 1 179 ? -3.674 -5.665 -15.890 1.00 87.75 179 LEU A O 1
ATOM 1278 N N . GLY A 1 180 ? -4.983 -7.358 -15.170 1.00 78.12 180 GLY A N 1
ATOM 1279 C CA . GLY A 1 180 ? -4.469 -8.386 -16.070 1.00 78.12 180 GLY A CA 1
ATOM 1280 C C . GLY A 1 180 ? -3.429 -9.301 -15.434 1.00 78.12 180 GLY A C 1
ATOM 1281 O O . GLY A 1 180 ? -2.482 -9.660 -16.136 1.00 78.12 180 GLY A O 1
ATOM 1282 N N . GLY A 1 181 ? -3.611 -9.630 -14.148 1.00 56.88 181 GLY A N 1
ATOM 1283 C CA . GLY A 1 181 ? -2.846 -10.660 -13.434 1.00 56.88 181 GLY A CA 1
ATOM 1284 C C . GLY A 1 181 ? -2.719 -11.992 -14.174 1.00 56.88 181 GLY A C 1
ATOM 1285 O O . GLY A 1 181 ? -3.617 -12.343 -14.981 1.00 56.88 181 GLY A O 1
#

pLDDT: mean 76.97, std 23.31, range [31.64, 98.38]

Radius of gyration: 25.75 Å; Cα contacts (8 Å, |Δi|>4): 241; chains: 1; bounding box: 80×65×48 Å

Solvent-accessible surface area (backbone atoms only — not comparable to full-atom values): 11557 Å² total; per-residue (Å²): 132,86,74,77,61,51,50,78,46,83,48,78,46,79,48,75,45,76,54,89,48,92,92,48,53,30,39,63,52,28,51,52,54,50,53,51,51,54,59,71,64,67,54,62,78,67,97,78,73,71,75,78,74,86,79,80,80,86,79,87,80,85,89,84,91,86,88,85,88,90,87,78,90,85,85,89,89,90,81,87,92,80,86,87,80,90,77,91,78,80,85,86,79,81,77,91,86,66,77,54,81,88,67,49,38,32,78,43,87,83,35,52,81,44,25,34,37,45,63,45,79,46,71,82,88,54,68,27,30,32,30,38,36,36,39,39,33,25,51,70,31,32,41,38,43,38,38,41,35,38,40,40,73,43,73,75,37,70,67,59,65,66,63,50,46,53,52,50,50,55,51,47,44,51,50,30,54,75,76,66,105

Foldseek 3Di:
DDDPQKDKDKDKDKDFADDPDPVDHLQNVQVVVVVVVLVVLVFPDPPPCPDDDDDDDDDDDDDDDDDDDDDDDDDDDDDDDDDDDDDDDDDDDDPPDDDDPVLGWAWDDQFAPTKTKHWDWAPPDDLWIKIKIWIWYDHRNMIMIMIMIMTGPDGPDDDDSVVRVVVRVVVRNVVRVVVPD